Protein AF-A0A7S2TKN3-F1 (afdb_monomer)

Sequence (282 aa):
RERGTASGPWSPSAAHSGASGTVAGLWPPSPRTVKLGVGVVCTLLVLKFIAGSLLEPIRHFLENVEIRPDSPKHMLYFYIASQLMFIPTPLPFIITAFVLAVGYFFKWRGFIVLILSFTTGIPMAFYAGRVLKNMGFNIRKTLKSGYFADGIGYFDSLSRIITNEPIRMCFLLMWAPLPTQLLPFLVGFLTDVGLKEFTLGAVPSKLLHFSCPLIIGIEASSLSSALSGDVNTSWLSVLVFVLPIVLSVLLLAAMAYYVKGALKKLKNGVMDDGTYAEKLIV

Secondary structure (DSSP, 8-state):
--------------------------PPPPHHHHHHHHHHHHHHHHHHHHHHHHHHHHHHHHHHS---TT-HHHHHHHHHHHHHHTS----TTHHHHHHHHHHHHHGGGHHHHHHHHHHHHHHHHHHHHHHHHHTT--HHHHHHTTTTGGGHHHHHHHHHHHHHSHHHHHHHHTTSSS-TTHHHHHHHHH----HHHHHHHHHHHHHHHHHHHHHHHHH-SSHHHHHHT-----HHHHHHHHHHHHHHHHHHHHHHHHHHHHHHHHHTT-S--TT--S----

Radius of gyration: 26.46 Å; Cα contacts (8 Å, |Δi|>4): 256; chains: 1; bounding box: 70×66×87 Å

pLDDT: mean 74.96, std 18.18, range [35.69, 97.12]

Structure (mmCIF, N/CA/C/O backbone):
data_AF-A0A7S2TKN3-F1
#
_entry.id   AF-A0A7S2TKN3-F1
#
loop_
_atom_site.group_PDB
_atom_site.id
_atom_site.type_symbol
_atom_site.label_atom_id
_atom_site.label_alt_id
_atom_site.label_comp_id
_atom_site.label_asym_id
_atom_site.label_entity_id
_atom_site.label_seq_id
_atom_site.pdbx_PDB_ins_code
_atom_site.Cartn_x
_atom_site.Cartn_y
_atom_site.Cartn_z
_atom_site.occupancy
_atom_site.B_iso_or_equiv
_atom_site.auth_seq_id
_atom_site.auth_comp_id
_atom_site.auth_asym_id
_atom_site.auth_atom_id
_atom_site.pdbx_PDB_model_num
ATOM 1 N N . ARG A 1 1 ? -46.205 -26.407 60.344 1.00 53.97 1 ARG A N 1
ATOM 2 C CA . ARG A 1 1 ? -47.235 -27.453 60.562 1.00 53.97 1 ARG A CA 1
ATOM 3 C C . ARG A 1 1 ? -48.427 -26.957 59.761 1.00 53.97 1 ARG A C 1
ATOM 5 O O . ARG A 1 1 ? -48.896 -25.895 60.108 1.00 53.97 1 ARG A O 1
ATOM 12 N N . GLU A 1 2 ? -48.796 -27.493 58.606 1.00 43.22 2 GLU A N 1
ATOM 13 C CA . GLU A 1 2 ? -48.864 -28.892 58.174 1.00 43.22 2 GLU A CA 1
ATOM 14 C C . GLU A 1 2 ? -48.283 -29.087 56.762 1.00 43.22 2 GLU A C 1
ATOM 16 O O . GLU A 1 2 ? -48.206 -28.155 55.967 1.00 43.22 2 GLU A O 1
ATOM 21 N N . ARG A 1 3 ? -47.792 -30.304 56.501 1.00 42.47 3 ARG A N 1
ATOM 22 C CA . ARG A 1 3 ? -47.215 -30.760 55.231 1.00 42.47 3 ARG A CA 1
ATOM 23 C C . ARG A 1 3 ? -48.321 -31.422 54.411 1.00 42.47 3 ARG A C 1
ATOM 25 O O . ARG A 1 3 ? -49.000 -32.292 54.941 1.00 42.47 3 ARG A O 1
ATOM 32 N N . GLY A 1 4 ? -48.420 -31.084 53.128 1.00 46.75 4 GLY A N 1
ATOM 33 C CA . GLY A 1 4 ? -49.183 -31.837 52.134 1.00 46.75 4 GLY A CA 1
ATOM 34 C C . GLY A 1 4 ? -48.239 -32.407 51.079 1.00 46.75 4 GLY A C 1
ATOM 35 O O . GLY A 1 4 ? -47.814 -31.699 50.174 1.00 46.75 4 GLY A O 1
ATOM 36 N N . THR A 1 5 ? -47.874 -33.674 51.236 1.00 54.62 5 THR A N 1
ATOM 37 C CA . THR A 1 5 ? -47.195 -34.514 50.241 1.00 54.62 5 THR A CA 1
ATOM 38 C C . THR A 1 5 ? -48.229 -35.161 49.324 1.00 54.62 5 THR A C 1
ATOM 40 O O . THR A 1 5 ? -49.160 -35.780 49.834 1.00 54.62 5 THR A O 1
ATOM 43 N N . ALA A 1 6 ? -48.025 -35.125 48.006 1.00 49.34 6 ALA A N 1
ATOM 44 C CA . ALA A 1 6 ? -48.599 -36.113 47.092 1.00 49.34 6 ALA A CA 1
ATOM 45 C C . ALA A 1 6 ? -47.685 -36.311 45.873 1.00 49.34 6 ALA A C 1
ATOM 47 O O . ALA A 1 6 ? -47.563 -35.466 44.991 1.00 49.34 6 ALA A O 1
ATOM 48 N N . SER A 1 7 ? -47.009 -37.452 45.900 1.00 48.81 7 SER A N 1
ATOM 49 C CA . SER A 1 7 ? -46.274 -38.128 44.837 1.00 48.81 7 SER A CA 1
ATOM 50 C C . SER A 1 7 ? -47.221 -38.790 43.830 1.00 48.81 7 SER A C 1
ATOM 52 O O . SER A 1 7 ? -48.251 -39.325 44.235 1.00 48.81 7 SER A O 1
ATOM 54 N N . GLY A 1 8 ? -46.825 -38.876 42.559 1.00 41.06 8 GLY A N 1
ATOM 55 C CA . GLY A 1 8 ? -47.518 -39.693 41.558 1.00 41.06 8 GLY A CA 1
ATOM 56 C C . GLY A 1 8 ? -46.748 -39.769 40.231 1.00 41.06 8 GLY A C 1
ATOM 57 O O . GLY A 1 8 ? -46.616 -38.732 39.590 1.00 41.06 8 GLY A O 1
ATOM 58 N N . PRO A 1 9 ? -46.219 -40.939 39.819 1.00 54.69 9 PRO A N 1
ATOM 59 C CA . PRO A 1 9 ? -45.218 -41.085 38.759 1.00 54.69 9 PRO A CA 1
ATOM 60 C C . PRO A 1 9 ? -45.838 -41.513 37.424 1.00 54.69 9 PRO A C 1
ATOM 62 O O . PRO A 1 9 ? -46.577 -42.490 37.400 1.00 54.69 9 PRO A O 1
ATOM 65 N N . TRP A 1 10 ? -45.488 -40.870 36.307 1.00 38.31 10 TRP A N 1
ATOM 66 C CA . TRP A 1 10 ? -45.822 -41.379 34.969 1.00 38.31 10 TRP A CA 1
ATOM 67 C C . TRP A 1 10 ? -44.626 -41.265 34.012 1.00 38.31 10 TRP A C 1
ATOM 69 O O . TRP A 1 10 ? -44.230 -40.193 33.562 1.00 38.31 10 TRP A O 1
ATOM 79 N N . SER A 1 11 ? -44.046 -42.420 33.706 1.00 41.25 11 SER A N 1
ATOM 80 C CA . SER A 1 11 ? -43.384 -42.748 32.441 1.00 41.25 11 SER A CA 1
ATOM 81 C C . SER A 1 11 ? -43.811 -44.178 32.115 1.00 41.25 11 SER A C 1
ATOM 83 O O . SER A 1 11 ? -43.810 -45.017 33.019 1.00 41.25 11 SER A O 1
ATOM 85 N N . PRO A 1 12 ? -44.231 -44.456 30.871 1.00 52.12 12 PRO A N 1
ATOM 86 C CA . PRO A 1 12 ? -43.275 -45.096 29.972 1.00 52.12 12 PRO A CA 1
ATOM 87 C C . PRO A 1 12 ? -43.371 -44.664 28.495 1.00 52.12 12 PRO A C 1
ATOM 89 O O . PRO A 1 12 ? -44.440 -44.481 27.926 1.00 52.12 12 PRO A O 1
ATOM 92 N N . SER A 1 13 ? -42.182 -44.554 27.903 1.00 43.72 13 SER A N 1
ATOM 93 C CA . SER A 1 13 ? -41.751 -45.072 26.600 1.00 43.72 13 SER A CA 1
ATOM 94 C C . SER A 1 13 ? -42.781 -45.280 25.480 1.00 43.72 13 SER A C 1
ATOM 96 O O . SER A 1 13 ? -43.551 -46.235 25.498 1.00 43.72 13 SER A O 1
ATOM 98 N N . ALA A 1 14 ? -42.611 -44.531 24.387 1.00 42.16 14 ALA A N 1
ATOM 99 C CA . ALA A 1 14 ? -42.907 -45.018 23.043 1.00 42.16 14 ALA A CA 1
ATOM 100 C C . ALA A 1 14 ? -41.742 -44.657 22.114 1.00 42.16 14 ALA A C 1
ATOM 102 O O . ALA A 1 14 ? -41.510 -43.499 21.770 1.00 42.16 14 ALA A O 1
ATOM 103 N N . ALA A 1 15 ? -40.979 -45.687 21.761 1.00 47.91 15 ALA A N 1
ATOM 104 C CA . ALA A 1 15 ? -40.023 -45.666 20.677 1.00 47.91 15 ALA A CA 1
ATOM 105 C C . ALA A 1 15 ? -40.780 -45.586 19.346 1.00 47.91 15 ALA A C 1
ATOM 107 O O . ALA A 1 15 ? -41.595 -46.456 19.054 1.00 47.91 15 ALA A O 1
ATOM 108 N N . HIS A 1 16 ? -40.455 -44.598 18.514 1.00 43.84 16 HIS A N 1
ATOM 109 C CA . HIS A 1 16 ? -40.644 -44.713 17.075 1.00 43.84 16 HIS A CA 1
ATOM 110 C C . HIS A 1 16 ? -39.368 -44.295 16.356 1.00 43.84 16 HIS A C 1
ATOM 112 O O . HIS A 1 16 ? -39.003 -43.127 16.251 1.00 43.84 16 HIS A O 1
ATOM 118 N N . SER A 1 17 ? -38.693 -45.331 15.871 1.00 43.47 17 SER A N 1
ATOM 119 C CA . SER A 1 17 ? -37.791 -45.319 14.736 1.00 43.47 17 SER A CA 1
ATOM 120 C C . SER A 1 17 ? -38.452 -44.638 13.536 1.00 43.47 17 SER A C 1
ATOM 122 O O . SER A 1 17 ? -39.419 -45.152 12.976 1.00 43.47 17 SER A O 1
ATOM 124 N N . GLY A 1 18 ? -37.891 -43.506 13.129 1.00 37.44 18 GLY A N 1
ATOM 125 C CA . GLY A 1 18 ? -38.206 -42.809 11.889 1.00 37.44 18 GLY A CA 1
ATOM 126 C C . GLY A 1 18 ? -36.917 -42.269 11.292 1.00 37.44 18 GLY A C 1
ATOM 127 O O . GLY A 1 18 ? -36.647 -41.076 11.359 1.00 37.44 18 GLY A O 1
ATOM 128 N N . ALA A 1 19 ? -36.082 -43.162 10.761 1.00 46.66 19 ALA A N 1
ATOM 129 C CA . ALA A 1 19 ? -34.944 -42.789 9.936 1.00 46.66 19 ALA A CA 1
ATOM 130 C C . ALA A 1 19 ? -35.465 -42.229 8.601 1.00 46.66 19 ALA A C 1
ATOM 132 O O . ALA A 1 19 ? -35.603 -42.962 7.626 1.00 46.66 19 ALA A O 1
ATOM 133 N N . SER A 1 20 ? -35.780 -40.932 8.554 1.00 43.44 20 SER A N 1
ATOM 134 C CA . SER A 1 20 ? -35.855 -40.202 7.289 1.00 43.44 20 SER A CA 1
ATOM 135 C C . SER A 1 20 ? -34.469 -39.640 7.002 1.00 43.44 20 SER A C 1
ATOM 137 O O . SER A 1 20 ? -34.002 -38.745 7.706 1.00 43.44 20 SER A O 1
ATOM 139 N N . GLY A 1 21 ? -33.801 -40.189 5.988 1.00 46.84 21 GLY A N 1
ATOM 140 C CA . GLY A 1 21 ? -32.558 -39.643 5.467 1.00 46.84 21 GLY A CA 1
ATOM 141 C C . GLY A 1 21 ? -32.765 -38.191 5.053 1.00 46.84 21 GLY A C 1
ATOM 142 O O . GLY A 1 21 ? -33.399 -37.906 4.038 1.00 46.84 21 GLY A O 1
ATOM 143 N N . THR A 1 22 ? -32.236 -37.271 5.853 1.00 42.72 22 THR A N 1
ATOM 144 C CA . THR A 1 22 ? -32.137 -35.861 5.504 1.00 42.72 22 THR A CA 1
ATOM 145 C C . THR A 1 22 ? -31.105 -35.762 4.392 1.00 42.72 22 THR A C 1
ATOM 147 O O . THR A 1 22 ? -29.900 -35.699 4.631 1.00 42.72 22 THR A O 1
ATOM 150 N N . VAL A 1 23 ? -31.586 -35.800 3.150 1.00 46.62 23 VAL A N 1
ATOM 151 C CA . VAL A 1 23 ? -30.849 -35.294 1.996 1.00 46.62 23 VAL A CA 1
ATOM 152 C C . VAL A 1 23 ? -30.354 -33.913 2.405 1.00 46.62 23 VAL A C 1
ATOM 154 O O . VAL A 1 23 ? -31.163 -33.051 2.753 1.00 46.62 23 VAL A O 1
ATOM 157 N N . ALA A 1 24 ? -29.033 -33.744 2.460 1.00 41.97 24 ALA A N 1
ATOM 158 C CA . ALA A 1 24 ? -28.373 -32.482 2.750 1.00 41.97 24 ALA A CA 1
ATOM 159 C C . ALA A 1 24 ? -28.752 -31.480 1.653 1.00 41.97 24 ALA A C 1
ATOM 161 O O . ALA A 1 24 ? -28.050 -31.310 0.659 1.00 41.97 24 ALA A O 1
ATOM 162 N N . GLY A 1 25 ? -29.927 -30.872 1.808 1.00 38.75 25 GLY A N 1
ATOM 163 C CA . GLY A 1 25 ? -30.399 -29.794 0.972 1.00 38.75 25 GLY A CA 1
ATOM 164 C C . GLY A 1 25 ? -29.403 -28.661 1.112 1.00 38.75 25 GLY A C 1
ATOM 165 O O . GLY A 1 25 ? -29.243 -28.105 2.201 1.00 38.75 25 GLY A O 1
ATOM 166 N N . LEU A 1 26 ? -28.714 -28.349 0.015 1.00 41.34 26 LEU A N 1
ATOM 167 C CA . LEU A 1 26 ? -28.052 -27.068 -0.154 1.00 41.34 26 LEU A CA 1
ATOM 168 C C . LEU A 1 26 ? -29.100 -25.994 0.138 1.00 41.34 26 LEU A C 1
ATOM 170 O O . LEU A 1 26 ? -29.980 -25.726 -0.680 1.00 41.34 26 LEU A O 1
ATOM 174 N N . TRP A 1 27 ? -29.028 -25.412 1.330 1.00 35.69 27 TRP A N 1
ATOM 175 C CA . TRP A 1 27 ? -29.804 -24.233 1.660 1.00 35.69 27 TRP A CA 1
ATOM 176 C C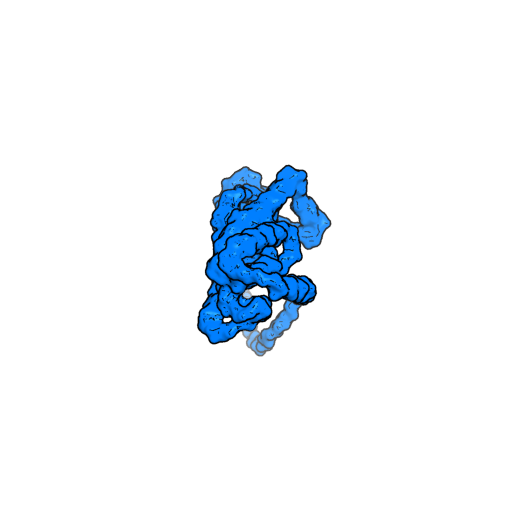 . TRP A 1 27 ? -29.472 -23.166 0.615 1.00 35.69 27 TRP A C 1
ATOM 178 O O . TRP A 1 27 ? -28.283 -22.911 0.381 1.00 35.69 27 TRP A O 1
ATOM 188 N N . PRO A 1 28 ? -30.474 -22.551 -0.037 1.00 45.53 28 PRO A N 1
ATOM 189 C CA . PRO A 1 28 ? -30.199 -21.472 -0.965 1.00 45.53 28 PRO A CA 1
ATOM 190 C C . PRO A 1 28 ? -29.426 -20.382 -0.207 1.00 45.53 28 PRO A C 1
ATOM 192 O O . PRO A 1 28 ? -29.802 -20.038 0.922 1.00 45.53 28 PRO A O 1
ATOM 195 N N . PRO A 1 29 ? -28.318 -19.868 -0.771 1.00 46.16 29 PRO A N 1
ATOM 196 C CA . PRO A 1 29 ? -27.528 -18.839 -0.116 1.00 46.16 29 PRO A CA 1
ATOM 197 C C . PRO A 1 29 ? -28.442 -17.672 0.247 1.00 46.16 29 PRO A C 1
ATOM 199 O O . PRO A 1 29 ? -29.281 -17.255 -0.554 1.00 46.16 29 PRO A O 1
ATOM 202 N N . SER A 1 30 ? -28.295 -17.160 1.472 1.00 47.56 30 SER A N 1
ATOM 203 C CA . SER A 1 30 ? -29.154 -16.082 1.955 1.00 47.56 30 SER A CA 1
ATOM 204 C C . SER A 1 30 ? -29.159 -14.916 0.949 1.00 47.56 30 SER A C 1
ATOM 206 O O . SER A 1 30 ? -28.121 -14.633 0.337 1.00 47.56 30 SER A O 1
ATOM 208 N N . PRO A 1 31 ? -30.272 -14.178 0.791 1.00 52.12 31 PRO A N 1
ATOM 209 C CA . PRO A 1 31 ? -30.358 -13.060 -0.152 1.00 52.12 31 PRO A CA 1
ATOM 210 C C . PRO A 1 31 ? -29.250 -12.006 0.026 1.00 52.12 31 PRO A C 1
ATOM 212 O O . PRO A 1 31 ? -28.922 -11.284 -0.912 1.00 52.12 31 PRO A O 1
ATOM 215 N N . ARG A 1 32 ? -28.644 -11.921 1.220 1.00 45.19 32 ARG A N 1
ATOM 216 C CA . ARG A 1 32 ? -27.488 -11.059 1.512 1.00 45.19 32 ARG A CA 1
ATOM 217 C C . ARG A 1 32 ? -26.194 -11.581 0.881 1.00 45.19 32 ARG A C 1
ATOM 219 O O . ARG A 1 32 ? -25.432 -10.789 0.339 1.00 45.19 32 ARG A O 1
ATOM 226 N N . THR A 1 33 ? -25.971 -12.894 0.891 1.00 49.47 33 THR A N 1
ATOM 227 C CA . THR A 1 33 ? -24.788 -13.543 0.305 1.00 49.47 33 THR A CA 1
ATOM 228 C C . THR A 1 33 ? -24.790 -13.430 -1.221 1.00 49.47 33 THR A C 1
ATOM 230 O O . THR A 1 33 ? -23.758 -13.141 -1.820 1.00 49.47 33 THR A O 1
ATOM 233 N N . VAL A 1 34 ? -25.967 -13.563 -1.846 1.00 48.25 34 VAL A N 1
ATOM 234 C CA . VAL A 1 34 ? -26.141 -13.391 -3.300 1.00 48.25 34 VAL A CA 1
ATOM 235 C C . VAL A 1 34 ? -25.906 -11.936 -3.721 1.00 48.25 34 VAL A C 1
ATOM 237 O O . VAL A 1 34 ? -25.180 -11.684 -4.679 1.00 48.25 34 VAL A O 1
ATOM 240 N N . LYS A 1 35 ? -26.437 -10.961 -2.969 1.00 42.84 35 LYS A N 1
ATOM 241 C CA . LYS A 1 35 ? -26.211 -9.527 -3.234 1.00 42.84 35 LYS A CA 1
ATOM 242 C C . LYS A 1 35 ? -24.744 -9.119 -3.068 1.00 42.84 35 LYS A C 1
ATOM 244 O O . LYS A 1 35 ? -24.241 -8.345 -3.878 1.00 42.84 35 LYS A O 1
ATOM 249 N N . LEU A 1 36 ? -24.049 -9.664 -2.064 1.00 43.16 36 LEU A N 1
ATOM 250 C CA . LEU A 1 36 ? -22.615 -9.435 -1.870 1.00 43.16 36 LEU A CA 1
ATOM 251 C C . LEU A 1 36 ? -21.797 -10.033 -3.027 1.00 43.16 36 LEU A C 1
ATOM 253 O O . LEU A 1 36 ? -20.914 -9.365 -3.556 1.00 43.16 36 LEU A O 1
ATOM 257 N N . GLY A 1 37 ? -22.133 -11.251 -3.468 1.00 45.12 37 GLY A N 1
ATOM 258 C CA . GLY A 1 37 ? -21.482 -11.911 -4.603 1.00 45.12 37 GLY A CA 1
ATOM 259 C C . GLY A 1 37 ? -21.637 -11.135 -5.913 1.00 45.12 37 GLY A C 1
ATOM 260 O O . GLY A 1 37 ? -20.648 -10.887 -6.597 1.00 45.12 37 GLY A O 1
ATOM 261 N N . VAL A 1 38 ? -22.850 -10.669 -6.227 1.00 47.88 38 VAL A N 1
ATOM 262 C CA . VAL A 1 38 ? -23.113 -9.847 -7.423 1.00 47.88 38 VAL A CA 1
ATOM 263 C C . VAL A 1 38 ? -22.395 -8.496 -7.340 1.00 47.88 38 VAL A C 1
ATOM 265 O O . VAL A 1 38 ? -21.804 -8.061 -8.324 1.00 47.88 38 VAL A O 1
ATOM 268 N N . GLY A 1 39 ? -22.371 -7.855 -6.166 1.00 44.72 39 GLY A N 1
ATOM 269 C CA . GLY A 1 39 ? -21.635 -6.606 -5.954 1.00 44.72 39 GLY A CA 1
ATOM 270 C C . GLY A 1 39 ? -20.126 -6.758 -6.164 1.00 44.72 39 GLY A C 1
ATOM 271 O O . GLY A 1 39 ? -19.513 -5.924 -6.830 1.00 44.72 39 GLY A O 1
ATOM 272 N N . VAL A 1 40 ? -19.532 -7.847 -5.666 1.00 48.31 40 VAL A N 1
ATOM 273 C CA . VAL A 1 40 ? -18.116 -8.176 -5.890 1.00 48.31 40 VAL A CA 1
ATOM 274 C C . VAL A 1 40 ? -17.851 -8.438 -7.371 1.00 48.31 40 VAL A C 1
ATOM 276 O O . VAL A 1 40 ? -16.929 -7.849 -7.923 1.00 48.31 40 VAL A O 1
ATOM 279 N N . VAL A 1 41 ? -18.682 -9.237 -8.048 1.00 50.88 41 VAL A N 1
ATOM 280 C CA . VAL A 1 41 ? -18.523 -9.528 -9.484 1.00 50.88 41 VAL A CA 1
ATOM 281 C C . VAL A 1 41 ? -18.651 -8.260 -10.334 1.00 50.88 41 VAL A C 1
ATOM 283 O O . VAL A 1 41 ? -17.787 -8.009 -11.168 1.00 50.88 41 VAL A O 1
ATOM 286 N N . CYS A 1 42 ? -19.650 -7.408 -10.092 1.00 41.12 42 CYS A N 1
ATOM 287 C CA . CYS A 1 42 ? -19.796 -6.135 -10.806 1.00 41.12 42 CYS A CA 1
ATOM 288 C C . CYS A 1 42 ? -18.618 -5.190 -10.545 1.00 41.12 42 CYS A C 1
ATOM 290 O O . CYS A 1 42 ? -18.112 -4.572 -11.477 1.00 41.12 42 CYS A O 1
ATOM 292 N N . THR A 1 43 ? -18.134 -5.118 -9.303 1.00 47.88 43 THR A N 1
ATOM 293 C CA . THR A 1 43 ? -16.954 -4.313 -8.958 1.00 47.88 43 THR A CA 1
ATOM 294 C C . THR A 1 43 ? -15.711 -4.837 -9.676 1.00 47.88 43 THR A C 1
ATOM 296 O O . THR A 1 43 ? -14.968 -4.045 -10.246 1.00 47.88 43 THR A O 1
ATOM 299 N N . LEU A 1 44 ? -15.515 -6.159 -9.729 1.00 48.53 44 LEU A N 1
ATOM 300 C CA . LEU A 1 44 ? -14.416 -6.804 -10.454 1.00 48.53 44 LEU A CA 1
ATOM 301 C C . LEU A 1 44 ? -14.509 -6.596 -11.973 1.00 48.53 44 LEU A C 1
ATOM 303 O O . LEU A 1 44 ? -13.483 -6.395 -12.616 1.00 48.53 44 LEU A O 1
ATOM 307 N N . LEU A 1 45 ? -15.713 -6.599 -12.553 1.00 46.81 45 LEU A N 1
ATOM 308 C CA . LEU A 1 45 ? -15.930 -6.340 -13.981 1.00 46.81 45 LEU A CA 1
ATOM 309 C C . LEU A 1 45 ? -15.671 -4.876 -14.344 1.00 46.81 45 LEU A C 1
ATOM 311 O O . LEU A 1 45 ? -14.975 -4.608 -15.321 1.00 46.81 45 LEU A O 1
ATOM 315 N N . VAL A 1 46 ? -16.160 -3.934 -13.533 1.00 55.56 46 VAL A N 1
ATOM 316 C CA . VAL A 1 46 ? -15.858 -2.502 -13.686 1.00 55.56 46 VAL A CA 1
ATOM 317 C C . VAL A 1 46 ? -14.360 -2.261 -13.512 1.00 55.56 46 VAL A C 1
ATOM 319 O O . VAL A 1 46 ? -13.760 -1.531 -14.292 1.00 55.56 46 VAL A O 1
ATOM 322 N N . LEU A 1 47 ? -13.724 -2.942 -12.560 1.00 51.88 47 LEU A N 1
ATOM 323 C CA . LEU A 1 47 ? -12.278 -2.895 -12.368 1.00 51.88 47 LEU A CA 1
ATOM 324 C C . LEU A 1 47 ? -11.498 -3.432 -13.555 1.00 51.88 47 LEU A C 1
ATOM 326 O O . LEU A 1 47 ? -10.547 -2.789 -13.978 1.00 51.88 47 LEU A O 1
ATOM 330 N N . LYS A 1 48 ? -11.911 -4.570 -14.115 1.00 53.66 48 LYS A N 1
ATOM 331 C CA . LYS A 1 48 ? -11.299 -5.146 -15.314 1.00 53.66 48 LYS A CA 1
ATOM 332 C C . LYS A 1 48 ? -11.463 -4.218 -16.519 1.00 53.66 48 LYS A C 1
ATOM 334 O O . LYS A 1 48 ? -10.526 -4.070 -17.296 1.00 53.66 48 LYS A O 1
ATOM 339 N N . PHE A 1 49 ? -12.617 -3.565 -16.647 1.00 57.50 49 PHE A N 1
ATOM 340 C CA . PHE A 1 49 ? -12.898 -2.609 -17.717 1.00 57.50 49 PHE A CA 1
ATOM 341 C C . PHE A 1 49 ? -12.060 -1.329 -17.590 1.00 57.50 49 PHE A C 1
ATOM 343 O O . PHE A 1 49 ? -11.419 -0.913 -18.553 1.00 57.50 49 PHE A O 1
ATOM 350 N N . ILE A 1 50 ? -12.003 -0.738 -16.393 1.00 57.88 50 ILE A N 1
ATOM 351 C CA . ILE A 1 50 ? -11.185 0.448 -16.099 1.00 57.88 50 ILE A CA 1
ATOM 352 C C . ILE A 1 50 ? -9.699 0.119 -16.265 1.00 57.88 50 ILE A C 1
ATOM 354 O O . ILE A 1 50 ? -8.980 0.877 -16.910 1.00 57.88 50 ILE A O 1
ATOM 358 N N . ALA A 1 51 ? -9.249 -1.027 -15.747 1.00 56.69 51 ALA A N 1
ATOM 359 C CA . ALA A 1 51 ? -7.877 -1.491 -15.900 1.00 56.69 51 ALA A CA 1
ATOM 360 C C . ALA A 1 51 ? -7.524 -1.685 -17.379 1.00 56.69 51 ALA A C 1
ATOM 362 O O . ALA A 1 51 ? -6.548 -1.105 -17.827 1.00 56.69 51 ALA A O 1
ATOM 363 N N . GLY A 1 52 ? -8.330 -2.401 -18.168 1.00 58.41 52 GLY A N 1
ATOM 364 C CA . GLY A 1 52 ? -8.054 -2.593 -19.597 1.00 58.41 52 GLY A CA 1
ATOM 365 C C . GLY A 1 52 ? -8.023 -1.283 -20.392 1.00 58.41 52 GLY A C 1
ATOM 366 O O . GLY A 1 52 ? -7.137 -1.080 -21.214 1.00 58.41 52 GLY A O 1
ATOM 367 N N . SER A 1 53 ? -8.941 -0.359 -20.099 1.00 64.56 53 SER A N 1
ATOM 368 C CA . SER A 1 53 ? -9.069 0.901 -20.846 1.00 64.56 53 SER A CA 1
ATOM 369 C C . SER A 1 53 ? -7.967 1.917 -20.521 1.00 64.56 53 SER A C 1
ATOM 371 O O . SER A 1 53 ? -7.570 2.687 -21.390 1.00 64.56 53 SER A O 1
ATOM 373 N N . LEU A 1 54 ? -7.473 1.939 -19.277 1.00 60.47 54 LEU A N 1
ATOM 374 C CA . LEU A 1 54 ? -6.405 2.852 -18.844 1.00 60.47 54 LEU A CA 1
ATOM 375 C C . LEU A 1 54 ? -5.007 2.258 -19.005 1.00 60.47 54 LEU A C 1
ATOM 377 O O . LEU A 1 54 ? -4.062 3.007 -19.247 1.00 60.47 54 LEU A O 1
ATOM 381 N N . LEU A 1 55 ? -4.852 0.940 -18.861 1.00 62.41 55 LEU A N 1
ATOM 382 C CA . LEU A 1 55 ? -3.539 0.306 -18.943 1.00 62.41 55 LEU A CA 1
ATOM 383 C C . LEU A 1 55 ? -3.005 0.294 -20.371 1.00 62.41 55 LEU A C 1
ATOM 385 O O . LEU A 1 55 ? -1.806 0.479 -20.526 1.00 62.41 55 LEU A O 1
ATOM 389 N N . GLU A 1 56 ? -3.843 0.142 -21.400 1.00 66.00 56 GLU A N 1
ATOM 390 C CA . GLU A 1 56 ? -3.347 0.043 -22.782 1.00 66.00 56 GLU A CA 1
ATOM 391 C C . GLU A 1 56 ? -2.692 1.345 -23.291 1.00 66.00 56 GLU A C 1
ATOM 393 O O . GLU A 1 56 ? -1.575 1.283 -23.808 1.00 66.00 56 GLU A O 1
ATOM 398 N N . PRO A 1 57 ? -3.274 2.547 -23.084 1.00 65.81 57 PRO A N 1
ATOM 399 C CA . PRO A 1 57 ? -2.608 3.802 -23.437 1.00 65.81 57 PRO A CA 1
ATOM 400 C C . PRO A 1 57 ? -1.338 4.054 -22.619 1.00 65.81 57 PRO A C 1
ATOM 402 O O . PRO A 1 57 ? -0.337 4.520 -23.161 1.00 65.81 57 PRO A O 1
ATOM 405 N N . ILE A 1 58 ? -1.357 3.727 -21.320 1.00 62.38 58 ILE A N 1
ATOM 406 C CA . ILE A 1 58 ? -0.186 3.859 -20.441 1.00 62.38 58 ILE A CA 1
ATOM 407 C C . ILE A 1 58 ? 0.920 2.909 -20.895 1.00 62.38 58 ILE A C 1
ATOM 409 O O . ILE A 1 58 ? 2.080 3.302 -20.952 1.00 62.38 58 ILE A O 1
ATOM 413 N N . ARG A 1 59 ? 0.569 1.678 -21.261 1.00 67.38 59 ARG A N 1
ATOM 414 C CA . ARG A 1 59 ? 1.485 0.685 -21.811 1.00 67.38 59 ARG A CA 1
ATOM 415 C C . ARG A 1 59 ? 2.108 1.185 -23.105 1.00 67.38 59 ARG A C 1
ATOM 417 O O . ARG A 1 59 ? 3.328 1.239 -23.182 1.00 67.38 59 ARG A O 1
ATOM 424 N N . HIS A 1 60 ? 1.296 1.601 -24.077 1.00 68.75 60 HIS A N 1
ATOM 425 C CA . HIS A 1 60 ? 1.795 2.110 -25.353 1.00 68.75 60 HIS A CA 1
ATOM 426 C C . HIS A 1 60 ? 2.695 3.335 -25.143 1.00 68.75 60 HIS A C 1
ATOM 428 O O . HIS A 1 60 ? 3.729 3.473 -25.787 1.00 68.75 60 HIS A O 1
ATOM 434 N N . PHE A 1 61 ? 2.354 4.218 -24.202 1.00 70.25 61 PHE A N 1
ATOM 435 C CA . PHE A 1 61 ? 3.220 5.333 -23.826 1.00 70.25 61 PHE A CA 1
ATOM 436 C C . PHE A 1 61 ? 4.554 4.856 -23.228 1.00 70.25 61 PHE A C 1
ATOM 438 O O . PHE A 1 61 ? 5.609 5.291 -23.678 1.00 70.25 61 PHE A O 1
ATOM 445 N N . LEU A 1 62 ? 4.527 3.940 -22.256 1.00 68.12 62 LEU A N 1
ATOM 446 C CA . LEU A 1 62 ? 5.726 3.437 -21.578 1.00 68.12 62 LEU A CA 1
ATOM 447 C C . LEU A 1 62 ? 6.631 2.594 -22.487 1.00 68.12 62 LEU A C 1
ATOM 449 O O . LEU A 1 62 ? 7.841 2.624 -22.302 1.00 68.12 62 LEU A O 1
ATOM 453 N N . GLU A 1 63 ? 6.072 1.866 -23.455 1.00 68.00 63 GLU A N 1
ATOM 454 C CA . GLU A 1 63 ? 6.834 1.094 -24.447 1.00 68.00 63 GLU A CA 1
ATOM 455 C C 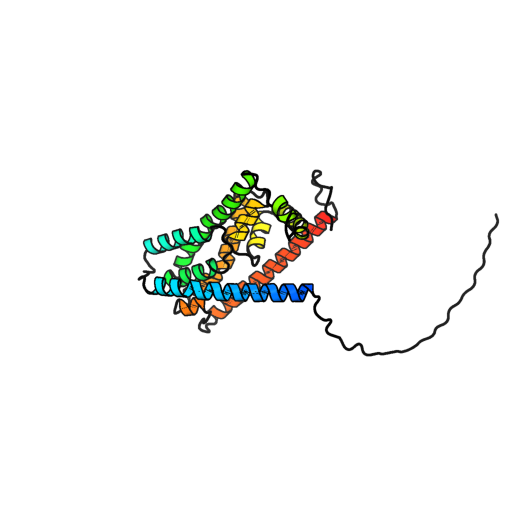. GLU A 1 63 ? 7.546 2.007 -25.462 1.00 68.00 63 GLU A C 1
ATOM 457 O O . GLU A 1 63 ? 8.620 1.658 -25.946 1.00 68.00 63 GLU A O 1
ATOM 462 N N . ASN A 1 64 ? 6.995 3.194 -25.745 1.00 72.31 64 ASN A N 1
ATOM 463 C CA . ASN A 1 64 ? 7.600 4.170 -26.659 1.00 72.31 64 ASN A CA 1
ATOM 464 C C . ASN A 1 64 ? 8.613 5.109 -25.988 1.00 72.31 64 ASN A C 1
ATOM 466 O O . ASN A 1 64 ? 9.385 5.780 -26.674 1.00 72.31 64 ASN A O 1
ATOM 470 N N . VAL A 1 65 ? 8.624 5.185 -24.656 1.00 77.00 65 VAL A N 1
ATOM 471 C CA . VAL A 1 65 ? 9.632 5.941 -23.910 1.00 77.00 65 VAL A CA 1
ATOM 472 C C . VAL A 1 65 ? 10.812 5.013 -23.633 1.00 77.00 65 VAL A C 1
ATOM 474 O O . VAL A 1 65 ? 10.670 4.005 -22.948 1.00 77.00 65 VAL A O 1
ATOM 477 N N . GLU A 1 66 ? 12.001 5.355 -24.134 1.00 83.56 66 GLU A N 1
ATOM 478 C CA . GLU A 1 66 ? 13.229 4.583 -23.898 1.00 83.56 66 GLU A CA 1
ATOM 479 C C . GLU A 1 66 ? 13.653 4.673 -22.415 1.00 83.56 66 GLU A C 1
ATOM 481 O O . GLU A 1 66 ? 14.476 5.500 -22.007 1.00 83.56 66 GLU A O 1
ATOM 486 N N . ILE A 1 67 ? 13.063 3.832 -21.560 1.00 85.94 67 ILE A N 1
ATOM 487 C CA . ILE A 1 67 ? 13.368 3.798 -20.128 1.00 85.94 67 ILE A CA 1
ATOM 488 C C . ILE A 1 67 ? 14.671 3.033 -19.911 1.00 85.94 67 ILE A C 1
ATOM 490 O O . ILE A 1 67 ? 14.720 1.808 -19.912 1.00 85.94 67 ILE A O 1
ATOM 494 N N . ARG A 1 68 ? 15.745 3.783 -19.662 1.00 86.00 68 ARG A N 1
ATOM 495 C CA . ARG A 1 68 ? 17.044 3.242 -19.245 1.00 86.00 68 ARG A CA 1
ATOM 496 C C . ARG A 1 68 ? 17.001 2.724 -17.796 1.00 86.00 68 ARG A C 1
ATOM 498 O O . ARG A 1 68 ? 16.820 3.558 -16.902 1.00 86.00 68 ARG A O 1
ATOM 505 N N . PRO A 1 69 ? 17.239 1.419 -17.546 1.00 86.06 69 PRO A N 1
ATOM 506 C CA . PRO A 1 69 ? 17.224 0.815 -16.204 1.00 86.06 69 PRO A CA 1
ATOM 507 C C . PRO A 1 69 ? 18.236 1.434 -15.239 1.00 86.06 69 PRO A C 1
ATOM 509 O O . PRO A 1 69 ? 17.998 1.529 -14.036 1.00 86.06 69 PRO A O 1
ATOM 512 N N . ASP A 1 70 ? 19.373 1.881 -15.774 1.00 89.94 70 ASP A N 1
ATOM 513 C CA . ASP A 1 70 ? 20.466 2.418 -14.973 1.00 89.94 70 ASP A CA 1
ATOM 514 C C . ASP A 1 70 ? 20.363 3.914 -14.680 1.00 89.94 70 ASP A C 1
ATOM 516 O O . ASP A 1 70 ? 21.178 4.441 -13.928 1.00 89.94 70 ASP A O 1
ATOM 520 N N . SER A 1 71 ? 19.381 4.609 -15.259 1.00 90.31 71 SER A N 1
ATOM 521 C CA . SER A 1 71 ? 19.266 6.064 -15.165 1.00 90.31 71 SER A CA 1
ATOM 522 C C . SER A 1 71 ? 18.636 6.496 -13.834 1.00 90.31 71 SER A C 1
ATOM 524 O O . SER A 1 71 ? 17.431 6.297 -13.638 1.00 90.31 71 SER A O 1
ATOM 526 N N . PRO A 1 72 ? 19.374 7.198 -12.947 1.00 92.38 72 PRO A N 1
ATOM 527 C CA . PRO A 1 72 ? 18.802 7.723 -11.707 1.00 92.38 72 PRO A CA 1
ATOM 528 C C . PRO A 1 72 ? 17.687 8.743 -11.967 1.00 92.38 72 PRO A C 1
ATOM 530 O O . PRO A 1 72 ? 16.762 8.871 -11.169 1.00 92.38 72 PRO A O 1
ATOM 533 N N . LYS A 1 73 ? 17.733 9.444 -13.111 1.00 88.50 73 LYS A N 1
ATOM 534 C CA . LYS A 1 73 ? 16.688 10.393 -13.520 1.00 88.50 73 LYS A CA 1
ATOM 535 C C . LYS A 1 73 ? 15.352 9.689 -13.757 1.00 88.50 73 LYS A C 1
ATOM 537 O O . LYS A 1 73 ? 14.325 10.173 -13.298 1.00 88.50 73 LYS A O 1
ATOM 542 N N . HIS A 1 74 ? 15.362 8.532 -14.421 1.00 87.25 74 HIS A N 1
ATOM 543 C CA . HIS A 1 74 ? 14.137 7.761 -14.647 1.00 87.25 74 HIS A CA 1
ATOM 544 C C . HIS A 1 74 ? 13.589 7.196 -13.339 1.00 87.25 74 HIS A C 1
ATOM 546 O O . HIS A 1 74 ? 12.392 7.306 -13.090 1.00 87.25 74 HIS A O 1
ATOM 552 N N . MET A 1 75 ? 14.457 6.683 -12.461 1.00 90.50 75 MET A N 1
ATOM 553 C CA . MET A 1 75 ? 14.041 6.259 -11.121 1.00 90.50 75 MET A CA 1
ATOM 554 C C . MET A 1 75 ? 13.386 7.406 -10.341 1.00 90.50 75 MET A C 1
ATOM 556 O O . MET A 1 75 ? 12.353 7.200 -9.708 1.00 90.50 75 MET A O 1
ATOM 560 N N . LEU A 1 76 ? 13.943 8.620 -10.424 1.00 88.44 76 LEU A N 1
ATOM 561 C CA . LEU A 1 76 ? 13.368 9.810 -9.800 1.00 88.44 76 LEU A CA 1
ATOM 562 C C . LEU A 1 76 ? 11.990 10.156 -10.383 1.00 88.44 76 LEU A C 1
ATOM 564 O O . LEU A 1 76 ? 11.075 10.460 -9.623 1.00 88.44 76 LEU A O 1
ATOM 568 N N . TYR A 1 77 ? 11.805 10.076 -11.704 1.00 85.19 77 TYR A N 1
ATOM 569 C CA . TYR A 1 77 ? 10.496 10.308 -12.328 1.00 85.19 77 TYR A CA 1
ATOM 570 C C . TYR A 1 77 ? 9.453 9.285 -11.881 1.00 85.19 77 TYR A C 1
ATOM 572 O O . TYR A 1 77 ? 8.340 9.669 -11.530 1.00 85.19 77 TYR A O 1
ATOM 580 N N . PHE A 1 78 ? 9.819 8.004 -11.815 1.00 90.38 78 PHE A N 1
ATOM 581 C CA . PHE A 1 78 ? 8.940 6.966 -11.279 1.00 90.38 78 PHE A CA 1
ATOM 582 C C . PHE A 1 78 ? 8.631 7.202 -9.799 1.00 90.38 78 PHE A C 1
ATOM 584 O O . PHE A 1 78 ? 7.476 7.098 -9.393 1.00 90.38 78 PHE A O 1
ATOM 591 N N . TYR A 1 79 ? 9.619 7.598 -8.997 1.00 91.88 79 TYR A N 1
ATOM 592 C CA . TYR A 1 79 ? 9.390 7.985 -7.608 1.00 91.88 79 TYR A CA 1
ATOM 593 C C . TYR A 1 79 ? 8.390 9.150 -7.500 1.00 91.88 79 TYR A C 1
ATOM 595 O O . TYR A 1 79 ? 7.432 9.051 -6.736 1.00 91.88 79 TYR A O 1
ATOM 603 N N . ILE A 1 80 ? 8.539 10.218 -8.288 1.00 83.88 80 ILE A N 1
ATOM 604 C CA . ILE A 1 80 ? 7.602 11.355 -8.286 1.00 83.88 80 ILE A CA 1
ATOM 605 C C . ILE A 1 80 ? 6.200 10.899 -8.711 1.00 83.88 80 ILE A C 1
ATOM 607 O O . ILE A 1 80 ? 5.224 11.192 -8.021 1.00 83.88 80 ILE A O 1
ATOM 611 N N . ALA A 1 81 ? 6.094 10.123 -9.793 1.00 85.38 81 ALA A N 1
ATOM 612 C CA . ALA A 1 81 ? 4.825 9.579 -10.270 1.00 85.38 81 ALA A CA 1
ATOM 613 C C . ALA A 1 81 ? 4.140 8.701 -9.210 1.00 85.38 81 ALA A C 1
ATOM 615 O O . ALA A 1 81 ? 2.925 8.773 -9.037 1.00 85.38 81 ALA A O 1
ATOM 616 N N . SER A 1 82 ? 4.915 7.929 -8.442 1.00 89.38 82 SER A N 1
ATOM 617 C CA . SER A 1 82 ? 4.378 7.092 -7.369 1.00 89.38 82 SER A CA 1
ATOM 618 C C . SER A 1 82 ? 3.697 7.903 -6.266 1.00 89.38 82 SER A C 1
ATOM 620 O O . SER A 1 82 ? 2.700 7.444 -5.718 1.00 89.38 82 SER A O 1
ATOM 622 N N . GLN A 1 83 ? 4.166 9.125 -5.973 1.00 89.75 83 GLN A N 1
ATOM 623 C CA . GLN A 1 83 ? 3.550 9.975 -4.948 1.00 89.75 83 GLN A CA 1
ATOM 624 C C . GLN A 1 83 ? 2.117 10.347 -5.328 1.00 89.75 83 GLN A C 1
ATOM 626 O O . GLN A 1 83 ? 1.223 10.331 -4.486 1.00 89.75 83 GLN A O 1
ATOM 631 N N . LEU A 1 84 ? 1.867 10.589 -6.616 1.00 84.06 84 LEU A N 1
ATOM 632 C CA . LEU A 1 84 ? 0.526 10.879 -7.121 1.00 84.06 84 LEU A CA 1
ATOM 633 C C . LEU A 1 84 ? -0.429 9.691 -6.932 1.00 84.06 84 LEU A C 1
ATOM 635 O O . LEU A 1 84 ? -1.626 9.889 -6.746 1.00 84.06 84 LEU A O 1
ATOM 639 N N . MET A 1 85 ? 0.087 8.459 -6.902 1.00 85.62 85 MET A N 1
ATOM 640 C CA . MET A 1 85 ? -0.721 7.256 -6.662 1.00 85.62 85 MET A CA 1
ATOM 641 C C . MET A 1 85 ? -1.161 7.104 -5.200 1.00 85.62 85 MET A C 1
ATOM 643 O O . MET A 1 85 ? -2.102 6.363 -4.919 1.00 85.62 85 MET A O 1
ATOM 647 N N . PHE A 1 86 ? -0.508 7.811 -4.272 1.00 87.25 86 PHE A N 1
ATOM 648 C CA . PHE A 1 86 ? -0.908 7.875 -2.864 1.00 87.25 86 PHE A CA 1
ATOM 649 C C . PHE A 1 86 ? -1.957 8.949 -2.578 1.00 87.25 86 PHE A C 1
ATOM 651 O O . PHE A 1 86 ? -2.465 9.020 -1.458 1.00 87.25 86 PHE A O 1
ATOM 658 N N . ILE A 1 87 ? -2.340 9.747 -3.580 1.00 85.19 87 ILE A N 1
ATOM 659 C CA . ILE A 1 87 ? -3.545 10.570 -3.485 1.00 85.19 87 ILE A CA 1
ATOM 660 C C . ILE A 1 87 ? -4.727 9.606 -3.299 1.00 85.19 87 ILE A C 1
ATOM 662 O O . ILE A 1 87 ? -4.850 8.661 -4.085 1.00 85.19 87 ILE A O 1
ATOM 666 N N . PRO A 1 88 ? -5.580 9.798 -2.272 1.00 77.06 88 PRO A N 1
ATOM 667 C CA . PRO A 1 88 ? -6.644 8.866 -1.901 1.00 77.06 88 PRO A CA 1
ATOM 668 C C . PRO A 1 88 ? -7.748 8.839 -2.965 1.00 77.06 88 PRO A C 1
ATOM 670 O O . PRO A 1 88 ? -8.822 9.414 -2.817 1.00 77.06 88 PRO A O 1
ATOM 673 N N . THR A 1 89 ? -7.465 8.157 -4.067 1.00 75.38 89 THR A N 1
ATOM 674 C CA . THR A 1 89 ? -8.380 7.887 -5.166 1.00 75.38 89 THR A CA 1
ATOM 675 C C . THR A 1 89 ? -8.857 6.443 -5.042 1.00 75.38 89 THR A C 1
ATOM 677 O O . THR A 1 89 ? -8.047 5.549 -4.768 1.00 75.38 89 THR A O 1
ATOM 680 N N . PRO A 1 90 ? -10.156 6.164 -5.225 1.00 67.31 90 PRO A N 1
ATOM 681 C CA . PRO A 1 90 ? -10.706 4.817 -5.135 1.00 67.31 90 PRO A CA 1
ATOM 682 C C . PRO A 1 90 ? -10.434 4.045 -6.434 1.00 67.31 90 PRO A C 1
ATOM 684 O O . PRO A 1 90 ? -11.352 3.530 -7.062 1.00 67.31 90 PRO A O 1
ATOM 687 N N . LEU A 1 91 ? -9.170 3.998 -6.855 1.00 70.56 91 LEU A N 1
ATOM 688 C CA . LEU A 1 91 ? -8.708 3.275 -8.032 1.00 70.56 91 LEU A CA 1
ATOM 689 C C . LEU A 1 91 ? -7.865 2.077 -7.569 1.00 70.56 91 LEU A C 1
ATOM 691 O O . LEU A 1 91 ? -6.676 2.223 -7.260 1.00 70.56 91 LEU A O 1
ATOM 695 N N . PRO A 1 92 ? -8.478 0.890 -7.442 1.00 66.38 92 PRO A N 1
ATOM 696 C CA . PRO A 1 92 ? -7.754 -0.328 -7.121 1.00 66.38 92 PRO A CA 1
ATOM 697 C C . PRO A 1 92 ? -6.783 -0.707 -8.250 1.00 66.38 92 PRO A C 1
ATOM 699 O O . PRO A 1 92 ? -6.920 -0.274 -9.389 1.00 66.38 92 PRO A O 1
ATOM 702 N N . PHE A 1 93 ? -5.789 -1.531 -7.917 1.00 68.44 93 PHE A N 1
ATOM 703 C CA . PHE A 1 93 ? -4.793 -2.121 -8.831 1.00 68.44 93 PHE A CA 1
ATOM 704 C C . PHE A 1 93 ? -3.755 -1.192 -9.477 1.00 68.44 93 PHE A C 1
ATOM 706 O O . PHE A 1 93 ? -2.738 -1.706 -9.940 1.00 68.44 93 PHE A O 1
ATOM 713 N N . ILE A 1 94 ? -3.913 0.136 -9.431 1.00 78.69 94 ILE A N 1
ATOM 714 C CA . ILE A 1 94 ? -2.913 1.068 -9.992 1.00 78.69 94 ILE A CA 1
ATOM 715 C C . ILE A 1 94 ? -1.530 0.852 -9.368 1.00 78.69 94 ILE A C 1
ATOM 717 O O . ILE A 1 94 ? -0.543 0.724 -10.087 1.00 78.69 94 ILE A O 1
ATOM 721 N N . ILE A 1 95 ? -1.455 0.741 -8.037 1.00 86.19 95 ILE A N 1
ATOM 722 C CA . ILE A 1 95 ? -0.170 0.554 -7.348 1.00 86.19 95 ILE A CA 1
ATOM 723 C C . ILE A 1 95 ? 0.447 -0.808 -7.693 1.00 86.19 95 ILE A C 1
ATOM 725 O O . ILE A 1 95 ? 1.652 -0.888 -7.887 1.00 86.19 95 ILE A O 1
ATOM 729 N N . THR A 1 96 ? -0.344 -1.876 -7.829 1.00 88.94 96 THR A N 1
ATOM 730 C CA . THR A 1 96 ? 0.195 -3.199 -8.192 1.00 88.94 96 THR A CA 1
ATOM 731 C C . THR A 1 96 ? 0.791 -3.195 -9.597 1.00 88.94 96 THR A C 1
ATOM 733 O O . THR A 1 96 ? 1.924 -3.636 -9.770 1.00 88.94 96 THR A O 1
ATOM 736 N N . ALA A 1 97 ? 0.070 -2.646 -10.580 1.00 87.50 97 ALA A N 1
ATOM 737 C CA . ALA A 1 97 ? 0.571 -2.500 -11.946 1.00 87.50 97 ALA A CA 1
ATOM 738 C C . ALA A 1 97 ? 1.827 -1.616 -11.997 1.00 87.50 97 ALA A C 1
ATOM 740 O O . ALA A 1 97 ? 2.796 -1.940 -12.681 1.00 87.50 97 ALA A O 1
ATOM 741 N N . PHE A 1 98 ? 1.844 -0.534 -11.216 1.00 90.31 98 PHE A N 1
ATOM 742 C CA . PHE A 1 98 ? 3.011 0.330 -11.090 1.00 90.31 98 PHE A CA 1
ATOM 743 C C . PHE A 1 98 ? 4.222 -0.403 -10.504 1.00 90.31 98 PHE A C 1
ATOM 745 O O . PHE A 1 98 ? 5.321 -0.286 -11.035 1.00 90.31 98 PHE A O 1
ATOM 752 N N . VAL A 1 99 ? 4.036 -1.194 -9.445 1.00 93.56 99 VAL A N 1
ATOM 753 C CA . VAL A 1 99 ? 5.120 -1.970 -8.828 1.00 93.56 99 VAL A CA 1
ATOM 754 C C . VAL A 1 99 ? 5.666 -3.029 -9.789 1.00 93.56 99 VAL A C 1
ATOM 756 O O . VAL A 1 99 ? 6.882 -3.175 -9.888 1.00 93.56 99 VAL A O 1
ATOM 759 N N . LEU A 1 100 ? 4.800 -3.704 -10.551 1.00 91.75 100 LEU A N 1
ATOM 760 C CA . LEU A 1 100 ? 5.215 -4.618 -11.622 1.00 91.75 100 LEU A CA 1
ATOM 761 C C . LEU A 1 100 ? 6.071 -3.896 -12.672 1.00 91.75 100 LEU A C 1
ATOM 763 O O . LEU A 1 100 ? 7.144 -4.378 -13.029 1.00 91.75 100 LEU A O 1
ATOM 767 N N . ALA A 1 101 ? 5.640 -2.711 -13.116 1.00 91.00 101 ALA A N 1
ATOM 768 C CA . ALA A 1 101 ? 6.391 -1.900 -14.070 1.00 91.00 101 ALA A CA 1
ATOM 769 C C . ALA A 1 101 ? 7.751 -1.455 -13.505 1.00 91.00 101 ALA A C 1
ATOM 771 O O . ALA A 1 101 ? 8.768 -1.558 -14.187 1.00 91.00 101 ALA A O 1
ATOM 772 N N . VAL A 1 102 ? 7.798 -1.015 -12.244 1.00 94.12 102 VAL A N 1
ATOM 773 C C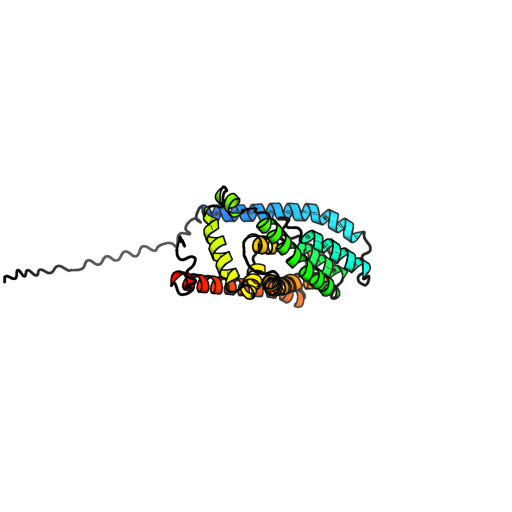A . VAL A 1 102 ? 9.045 -0.646 -11.556 1.00 94.12 102 VAL A CA 1
ATOM 774 C C . VAL A 1 102 ? 10.005 -1.835 -11.479 1.00 94.12 102 VAL A C 1
ATOM 776 O O . VAL A 1 102 ? 11.194 -1.671 -11.752 1.00 94.12 102 VAL A O 1
ATOM 779 N N . GLY A 1 103 ? 9.504 -3.030 -11.155 1.00 93.94 103 GLY A N 1
ATOM 780 C CA . GLY A 1 103 ? 10.300 -4.258 -11.138 1.00 93.94 103 GLY A CA 1
ATOM 781 C C . GLY A 1 103 ? 10.831 -4.618 -12.523 1.00 93.94 103 GLY A C 1
ATOM 782 O O . GLY A 1 103 ? 12.011 -4.930 -12.667 1.00 93.94 103 GLY A O 1
ATOM 783 N N . TYR A 1 104 ? 9.994 -4.491 -13.553 1.00 92.75 104 TYR A N 1
ATOM 784 C CA . TYR A 1 104 ? 10.376 -4.750 -14.940 1.00 92.75 104 TYR A CA 1
ATOM 785 C C . TYR A 1 104 ? 11.479 -3.806 -15.431 1.00 92.75 104 TYR A C 1
ATOM 787 O O . TYR A 1 104 ? 12.515 -4.278 -15.905 1.00 92.75 104 TYR A O 1
ATOM 795 N N . PHE A 1 105 ? 11.290 -2.492 -15.269 1.00 92.12 105 PHE A N 1
ATOM 796 C CA . PHE A 1 105 ? 12.215 -1.482 -15.788 1.00 92.12 105 PHE A CA 1
ATOM 797 C C . PHE A 1 105 ? 13.503 -1.355 -14.973 1.00 92.12 105 PHE A C 1
ATOM 799 O O . PHE A 1 105 ? 14.568 -1.187 -15.556 1.00 92.12 105 PHE A O 1
ATOM 806 N N . PHE A 1 106 ? 13.434 -1.424 -13.640 1.00 94.00 106 PHE A N 1
ATOM 807 C CA . PHE A 1 106 ? 14.579 -1.128 -12.765 1.00 94.00 106 PHE A CA 1
ATOM 808 C C . PHE A 1 106 ? 15.164 -2.361 -12.073 1.00 94.00 106 PHE A C 1
ATOM 810 O O . PHE A 1 106 ? 16.129 -2.241 -11.311 1.00 94.00 106 PHE A O 1
ATOM 817 N N . LYS A 1 107 ? 14.609 -3.552 -12.325 1.00 93.56 107 LYS A N 1
ATOM 818 C CA . LYS A 1 107 ? 15.060 -4.820 -11.738 1.00 93.56 107 LYS A CA 1
ATOM 819 C C . LYS A 1 107 ? 15.190 -4.694 -10.210 1.00 93.56 107 LYS A C 1
ATOM 821 O O . LYS A 1 107 ? 14.323 -4.114 -9.555 1.00 93.56 107 LYS A O 1
ATOM 826 N N . TRP A 1 108 ? 16.290 -5.168 -9.624 1.00 94.62 108 TRP A N 1
ATOM 827 C CA . TRP A 1 108 ? 16.557 -5.065 -8.183 1.00 94.62 108 TRP A CA 1
ATOM 828 C C . TRP A 1 108 ? 16.558 -3.625 -7.649 1.00 94.62 108 TRP A C 1
ATOM 830 O O . TRP A 1 108 ? 16.190 -3.399 -6.497 1.00 94.62 108 TRP A O 1
ATOM 840 N N . ARG A 1 109 ? 16.898 -2.623 -8.474 1.00 95.62 109 ARG A N 1
ATOM 841 C CA . ARG A 1 109 ? 16.842 -1.207 -8.065 1.00 95.62 109 ARG A CA 1
ATOM 842 C C . ARG A 1 109 ? 15.409 -0.711 -7.886 1.00 95.62 109 ARG A C 1
ATOM 844 O O . ARG A 1 109 ? 15.199 0.293 -7.208 1.00 95.62 109 ARG A O 1
ATOM 851 N N . GLY A 1 110 ? 14.422 -1.440 -8.406 1.00 94.88 110 GLY A N 1
ATOM 852 C CA . GLY A 1 110 ? 13.011 -1.201 -8.133 1.00 94.88 110 GLY A CA 1
ATOM 853 C C . GLY A 1 110 ? 12.675 -1.229 -6.638 1.00 94.88 110 GLY A C 1
ATOM 854 O O . GLY A 1 110 ? 11.808 -0.474 -6.207 1.00 94.88 110 GLY A O 1
ATOM 855 N N . PHE A 1 111 ? 13.417 -1.989 -5.817 1.00 95.75 111 PHE A N 1
ATOM 856 C CA . PHE A 1 111 ? 13.251 -1.969 -4.358 1.00 95.75 111 PHE A CA 1
ATOM 857 C C . PHE A 1 111 ? 13.583 -0.603 -3.754 1.00 95.75 111 PHE A C 1
ATOM 859 O O . PHE A 1 111 ? 12.904 -0.175 -2.826 1.00 95.75 111 PHE A O 1
ATOM 866 N N . ILE A 1 112 ? 14.582 0.107 -4.289 1.00 96.81 112 ILE A N 1
ATOM 867 C CA . ILE A 1 112 ? 14.945 1.452 -3.820 1.00 96.81 112 ILE A CA 1
ATOM 868 C C . ILE A 1 112 ? 13.781 2.407 -4.081 1.00 96.81 112 ILE A C 1
ATOM 870 O O . ILE A 1 112 ? 13.356 3.120 -3.173 1.00 96.81 112 ILE A O 1
ATOM 874 N N . VAL A 1 113 ? 13.228 2.375 -5.299 1.00 95.50 113 VAL A N 1
ATOM 875 C CA . VAL A 1 113 ? 12.051 3.180 -5.657 1.00 95.50 113 VAL A CA 1
ATOM 876 C C . VAL A 1 113 ? 10.889 2.825 -4.736 1.00 95.50 113 VAL A C 1
ATOM 878 O O . VAL A 1 113 ? 10.319 3.720 -4.130 1.00 95.50 113 VAL A O 1
ATOM 881 N N . LEU A 1 114 ? 10.597 1.536 -4.543 1.00 96.06 114 LEU A N 1
ATOM 882 C CA . LEU A 1 114 ? 9.505 1.069 -3.688 1.00 96.06 114 LEU A CA 1
ATOM 883 C C . LEU A 1 114 ? 9.646 1.537 -2.230 1.00 96.06 114 LEU A C 1
ATOM 885 O O . LEU A 1 114 ? 8.683 2.043 -1.656 1.00 96.06 114 LEU A O 1
ATOM 889 N N . ILE A 1 115 ? 10.839 1.401 -1.640 1.00 97.00 115 ILE A N 1
ATOM 890 C CA . ILE A 1 115 ? 11.134 1.841 -0.270 1.00 97.00 115 ILE A CA 1
ATOM 891 C C . ILE A 1 115 ? 10.918 3.343 -0.141 1.00 97.00 115 ILE A C 1
ATOM 893 O O . ILE A 1 115 ? 10.195 3.773 0.758 1.00 97.00 115 ILE A O 1
ATOM 897 N N . LEU A 1 116 ? 11.480 4.141 -1.050 1.00 97.12 116 LEU A N 1
ATOM 898 C CA . LEU A 1 116 ? 11.304 5.591 -1.028 1.00 97.12 116 LEU A CA 1
ATOM 899 C C . LEU A 1 116 ? 9.829 5.961 -1.205 1.00 97.12 116 LEU A C 1
ATOM 901 O O . LEU A 1 116 ? 9.282 6.712 -0.406 1.00 97.12 116 LEU A O 1
ATOM 905 N N . SER A 1 117 ? 9.156 5.377 -2.195 1.00 95.94 117 SER A N 1
ATOM 906 C CA . SER A 1 117 ? 7.745 5.624 -2.485 1.00 95.94 117 SER A CA 1
ATOM 907 C C . SER A 1 117 ? 6.840 5.314 -1.301 1.00 95.94 117 SER A C 1
ATOM 909 O O . SER A 1 117 ? 5.934 6.084 -1.006 1.00 95.94 117 SER A O 1
ATOM 911 N N . PHE A 1 118 ? 7.063 4.198 -0.607 1.00 95.94 118 PHE A N 1
ATOM 912 C CA . PHE A 1 118 ? 6.202 3.783 0.499 1.00 95.94 118 PHE A CA 1
ATOM 913 C C . PHE A 1 118 ? 6.518 4.531 1.788 1.00 95.94 118 PHE A C 1
ATOM 915 O O . PHE A 1 118 ? 5.597 4.860 2.533 1.00 95.94 118 PHE A O 1
ATOM 922 N N . THR A 1 119 ? 7.790 4.841 2.042 1.00 96.88 119 THR A N 1
ATOM 923 C CA . THR A 1 119 ? 8.194 5.621 3.222 1.00 96.88 119 THR A CA 1
ATOM 924 C C . THR A 1 119 ? 7.699 7.064 3.169 1.00 96.88 119 THR A C 1
ATOM 926 O O . THR A 1 119 ? 7.480 7.641 4.228 1.00 96.88 119 THR A O 1
ATOM 929 N N . THR A 1 120 ? 7.458 7.638 1.987 1.00 96.81 120 THR A N 1
ATOM 930 C CA . THR A 1 120 ? 6.881 8.987 1.856 1.00 96.81 120 THR A CA 1
ATOM 931 C C . THR A 1 120 ? 5.382 8.970 1.555 1.00 96.81 120 THR A C 1
ATOM 933 O O . THR A 1 120 ? 4.612 9.675 2.209 1.00 96.81 120 THR A O 1
ATOM 936 N N . GLY A 1 121 ? 4.934 8.109 0.645 1.00 95.44 121 GLY A N 1
ATOM 937 C CA . GLY A 1 121 ? 3.552 8.062 0.177 1.00 95.44 121 GLY A CA 1
ATOM 938 C C . GLY A 1 121 ? 2.545 7.569 1.218 1.00 95.44 121 GLY A C 1
ATOM 939 O O . GLY A 1 121 ? 1.469 8.152 1.360 1.00 95.44 121 GLY A O 1
ATOM 940 N N . ILE A 1 122 ? 2.888 6.536 2.002 1.00 96.06 122 ILE A N 1
ATOM 941 C CA . ILE A 1 122 ? 1.992 6.007 3.047 1.00 96.06 122 ILE A CA 1
ATOM 942 C C . ILE A 1 122 ? 1.764 7.054 4.156 1.00 96.06 122 ILE A C 1
ATOM 944 O O . ILE A 1 122 ? 0.598 7.336 4.461 1.00 96.06 122 ILE A O 1
ATOM 948 N N . PRO A 1 123 ? 2.812 7.683 4.732 1.00 97.06 123 PRO A N 1
ATOM 949 C CA . PRO A 1 123 ? 2.646 8.804 5.659 1.00 97.06 123 PRO A CA 1
ATOM 950 C C . PRO A 1 123 ? 1.878 9.984 5.070 1.00 97.06 123 PRO A C 1
ATOM 952 O O . PRO A 1 123 ? 1.041 10.556 5.763 1.00 97.06 123 PRO A O 1
ATOM 955 N N . MET A 1 124 ? 2.114 10.332 3.802 1.00 95.69 124 MET A N 1
ATOM 956 C CA . MET A 1 124 ? 1.408 11.429 3.138 1.00 95.69 124 MET A CA 1
ATOM 957 C C . MET A 1 124 ? -0.104 11.172 3.066 1.00 95.69 124 MET A C 1
ATOM 959 O O . MET A 1 124 ? -0.892 12.036 3.449 1.00 95.69 124 MET A O 1
ATOM 963 N N . ALA A 1 125 ? -0.522 9.975 2.642 1.00 94.94 125 ALA A N 1
ATOM 964 C CA . ALA A 1 125 ? -1.935 9.598 2.581 1.00 94.94 125 ALA A CA 1
ATOM 965 C C . ALA A 1 125 ? -2.597 9.612 3.970 1.00 94.94 125 ALA A C 1
ATOM 967 O O . ALA A 1 125 ? -3.710 10.116 4.135 1.00 94.94 125 ALA A O 1
ATOM 968 N N . PHE A 1 126 ? -1.893 9.115 4.991 1.00 96.31 126 PHE A N 1
ATOM 969 C CA . PHE A 1 126 ? -2.339 9.201 6.381 1.00 96.31 126 PHE A CA 1
ATOM 970 C C . PHE A 1 126 ? -2.479 10.651 6.857 1.00 96.31 126 PHE A C 1
ATOM 972 O O . PHE A 1 126 ? -3.488 11.015 7.464 1.00 96.31 126 PHE A O 1
ATOM 979 N N . TYR A 1 127 ? -1.487 11.492 6.562 1.00 95.56 127 TYR A N 1
ATOM 980 C CA . TYR A 1 127 ? -1.488 12.896 6.950 1.00 95.56 127 TYR A CA 1
ATOM 981 C C . TYR A 1 127 ? -2.647 13.653 6.300 1.00 95.56 127 TYR A C 1
ATOM 983 O O . TYR A 1 127 ? -3.327 14.415 6.981 1.00 95.56 127 TYR A O 1
ATOM 991 N N . ALA A 1 128 ? -2.956 13.378 5.030 1.00 93.00 128 ALA A N 1
ATOM 992 C CA . ALA A 1 128 ? -4.132 13.933 4.363 1.00 93.00 128 ALA A CA 1
ATOM 993 C C . ALA A 1 128 ? -5.438 13.582 5.104 1.00 93.00 128 ALA A C 1
ATOM 995 O O . ALA A 1 128 ? -6.272 14.457 5.341 1.00 93.00 128 ALA A O 1
ATOM 996 N N . GLY A 1 129 ? -5.588 12.328 5.548 1.00 92.44 129 GLY A N 1
ATOM 997 C CA . GLY A 1 129 ? -6.714 11.914 6.391 1.00 92.44 129 GLY A CA 1
ATOM 998 C C . GLY A 1 129 ? -6.762 12.671 7.724 1.00 92.44 129 GLY A C 1
ATOM 999 O O . GLY A 1 129 ? -7.823 13.132 8.147 1.00 92.44 129 GLY A O 1
ATOM 1000 N N . ARG A 1 130 ? -5.602 12.872 8.362 1.00 94.00 130 ARG A N 1
ATOM 1001 C CA . ARG A 1 130 ? -5.486 13.627 9.619 1.00 94.00 130 ARG A CA 1
ATOM 1002 C C . ARG A 1 130 ? -5.850 15.104 9.452 1.00 94.00 130 ARG A C 1
ATOM 1004 O O . ARG A 1 130 ? -6.539 15.650 10.310 1.00 94.00 130 ARG A O 1
ATOM 1011 N N . VAL A 1 131 ? -5.430 15.741 8.359 1.00 93.25 131 VAL A N 1
ATOM 1012 C CA . VAL A 1 131 ? -5.790 17.132 8.042 1.00 93.25 131 VAL A CA 1
ATOM 1013 C C . VAL A 1 131 ? -7.305 17.271 7.932 1.00 93.25 131 VAL A C 1
ATOM 1015 O O . VAL A 1 131 ? -7.876 18.138 8.588 1.00 93.25 131 VAL A O 1
ATOM 1018 N N . LEU A 1 132 ? -7.979 16.372 7.207 1.00 89.81 132 LEU A N 1
ATOM 1019 C CA . LEU A 1 132 ? -9.442 16.401 7.112 1.00 89.81 132 LEU A CA 1
ATOM 1020 C C . LEU A 1 132 ? -10.123 16.197 8.469 1.00 89.81 132 LEU A C 1
ATOM 1022 O O . LEU A 1 132 ? -11.093 16.894 8.770 1.00 89.81 132 LEU A O 1
ATOM 1026 N N . LYS A 1 133 ? -9.600 15.297 9.314 1.00 89.50 133 LYS A N 1
ATOM 1027 C CA . LYS A 1 133 ? -10.091 15.125 10.691 1.00 89.50 133 LYS A CA 1
ATOM 1028 C C . LYS A 1 133 ? -10.016 16.443 11.464 1.00 89.50 133 LYS A C 1
ATOM 1030 O O . LYS A 1 133 ? -10.997 16.861 12.074 1.00 89.50 133 LYS A O 1
ATOM 1035 N N . ASN A 1 134 ? -8.864 17.108 11.397 1.00 91.38 134 ASN A N 1
ATOM 1036 C CA . ASN A 1 134 ? -8.581 18.341 12.129 1.00 91.38 134 ASN A CA 1
ATOM 1037 C C . ASN A 1 134 ? -9.366 19.549 11.595 1.00 91.38 134 ASN A C 1
ATOM 1039 O O . ASN A 1 134 ? -9.683 20.452 12.360 1.00 91.38 134 ASN A O 1
ATOM 1043 N N . MET A 1 135 ? -9.742 19.546 10.313 1.00 91.88 135 MET A N 1
ATOM 1044 C CA . MET A 1 135 ? -10.659 20.533 9.726 1.00 91.88 135 MET A CA 1
ATOM 1045 C C . MET A 1 135 ? -12.116 20.365 10.198 1.00 91.88 135 MET A C 1
ATOM 1047 O O . MET A 1 135 ? -12.989 21.121 9.781 1.00 91.88 135 MET A O 1
ATOM 1051 N N . GLY A 1 136 ? -12.404 19.375 11.050 1.00 86.31 136 GLY A N 1
ATOM 1052 C CA . GLY A 1 136 ? -13.738 19.143 11.599 1.00 86.31 136 GLY A CA 1
ATOM 1053 C C . GLY A 1 136 ? -14.659 18.343 10.679 1.00 86.31 136 GLY A C 1
ATOM 1054 O O . GLY A 1 136 ? -15.860 18.254 10.952 1.00 86.31 136 GLY A O 1
ATOM 1055 N N . PHE A 1 137 ? -14.134 17.724 9.612 1.00 84.56 137 PHE A N 1
ATOM 1056 C CA . PHE A 1 137 ? -14.934 16.812 8.799 1.00 84.56 137 PHE A CA 1
ATOM 1057 C C . PHE A 1 137 ? -15.330 15.595 9.631 1.00 84.56 137 PHE A C 1
ATOM 1059 O O . PHE A 1 137 ? -14.531 14.708 9.928 1.00 84.56 137 PHE A O 1
ATOM 1066 N N . ASN A 1 138 ? -16.606 15.541 9.998 1.00 77.81 138 ASN A N 1
ATOM 1067 C CA . ASN A 1 138 ? -17.141 14.455 10.794 1.00 77.81 138 ASN A CA 1
ATOM 1068 C C . ASN A 1 138 ? -17.682 13.350 9.886 1.00 77.81 138 ASN A C 1
ATOM 1070 O O . ASN A 1 138 ? -18.880 13.277 9.610 1.00 77.81 138 ASN A O 1
ATOM 1074 N N . ILE A 1 139 ? -16.799 12.452 9.451 1.00 71.88 139 ILE A N 1
ATOM 1075 C CA . ILE A 1 139 ? -17.199 11.303 8.631 1.00 71.88 139 ILE A CA 1
ATOM 1076 C C . ILE A 1 139 ? -18.201 10.393 9.341 1.00 71.88 139 ILE A C 1
ATOM 1078 O O . ILE A 1 139 ? -19.002 9.750 8.673 1.00 71.88 139 ILE A O 1
ATOM 1082 N N . ARG A 1 140 ? -18.244 10.383 10.685 1.00 69.50 140 ARG A N 1
ATOM 1083 C CA . ARG A 1 140 ? -19.291 9.656 11.418 1.00 69.50 140 ARG A CA 1
ATOM 1084 C C . ARG A 1 140 ? -20.659 10.233 11.089 1.00 69.50 140 ARG A C 1
ATOM 1086 O O . ARG A 1 140 ? -21.593 9.466 10.926 1.00 69.50 140 ARG A O 1
ATOM 1093 N N . LYS A 1 141 ? -20.792 11.558 10.962 1.00 72.62 141 LYS A N 1
ATOM 1094 C CA . LYS A 1 141 ? -22.058 12.196 10.574 1.00 72.62 141 LYS A CA 1
ATOM 1095 C C . LYS A 1 141 ? -22.465 11.776 9.160 1.00 72.62 141 LYS A C 1
ATOM 1097 O O . LYS A 1 141 ? -23.604 11.369 8.972 1.00 72.62 141 LYS A O 1
ATOM 1102 N N . THR A 1 142 ? -21.521 11.780 8.219 1.00 67.31 142 THR A N 1
ATOM 1103 C CA . THR A 1 142 ? -21.752 11.369 6.823 1.00 67.31 142 THR A CA 1
ATOM 1104 C C . THR A 1 142 ? -22.084 9.879 6.688 1.00 67.31 142 THR A C 1
ATOM 1106 O O . THR A 1 142 ? -22.986 9.513 5.940 1.00 67.31 142 THR A O 1
ATOM 1109 N N . LEU A 1 143 ? -21.400 9.010 7.439 1.00 66.56 143 LEU A N 1
ATOM 1110 C CA . LEU A 1 143 ? -21.672 7.570 7.473 1.00 66.56 143 LEU A CA 1
ATOM 1111 C C . LEU A 1 143 ? -22.998 7.259 8.181 1.00 66.56 143 LEU A C 1
ATOM 1113 O O . LEU A 1 143 ? -23.708 6.358 7.742 1.00 66.56 143 LEU A O 1
ATOM 1117 N N . LYS A 1 144 ? -23.363 8.025 9.225 1.00 67.69 144 LYS A N 1
ATOM 1118 C CA . LYS A 1 144 ? -24.653 7.896 9.934 1.00 67.69 144 LYS A CA 1
ATOM 1119 C C . LYS A 1 144 ? -25.828 8.275 9.048 1.00 67.69 144 LYS A C 1
ATOM 1121 O O . LYS A 1 144 ? -26.881 7.666 9.163 1.00 67.69 144 LYS A O 1
ATOM 1126 N N . SER A 1 145 ? -25.658 9.280 8.191 1.00 64.94 145 SER A N 1
ATOM 1127 C CA . SER A 1 145 ? -26.705 9.741 7.275 1.00 64.94 145 SER A CA 1
ATOM 1128 C C . SER A 1 145 ? -26.831 8.900 5.999 1.00 64.94 145 SER A C 1
ATOM 1130 O O . SER A 1 145 ? -27.682 9.205 5.170 1.00 64.94 145 SER A O 1
ATOM 1132 N N . GLY A 1 146 ? -25.975 7.891 5.800 1.00 63.16 146 GLY A N 1
ATOM 1133 C CA . GLY A 1 146 ? -25.916 7.094 4.572 1.00 63.16 146 GLY A CA 1
ATOM 1134 C C . GLY A 1 146 ? -26.196 5.603 4.777 1.00 63.16 146 GLY A C 1
ATOM 1135 O O . GLY A 1 146 ? -26.525 5.142 5.866 1.00 63.16 146 GLY A O 1
ATOM 1136 N N . TYR A 1 147 ? -25.982 4.823 3.714 1.00 54.66 147 TYR A N 1
ATOM 1137 C CA . TYR A 1 147 ? -26.183 3.364 3.647 1.00 54.66 147 TYR A CA 1
ATOM 1138 C C . TYR A 1 147 ? -25.299 2.517 4.595 1.00 54.66 147 TYR A C 1
ATOM 1140 O O . TYR A 1 147 ? -25.382 1.293 4.570 1.00 54.66 147 TYR A O 1
ATOM 1148 N N . PHE A 1 148 ? -24.450 3.138 5.422 1.00 60.50 148 PHE A N 1
ATOM 1149 C CA . PHE A 1 148 ? -23.488 2.469 6.310 1.00 60.50 148 PHE A CA 1
ATOM 1150 C C . PHE A 1 148 ? -23.768 2.692 7.804 1.00 60.50 148 PHE A C 1
ATOM 1152 O O . PHE A 1 148 ? -22.876 2.477 8.626 1.00 60.50 148 PHE A O 1
ATOM 1159 N N . ALA A 1 149 ? -24.989 3.090 8.176 1.00 63.28 149 ALA A N 1
ATOM 1160 C CA . ALA A 1 149 ? -25.365 3.337 9.570 1.00 63.28 149 ALA A CA 1
ATOM 1161 C C . ALA A 1 149 ? -25.033 2.149 10.504 1.00 63.28 149 ALA A C 1
ATOM 1163 O 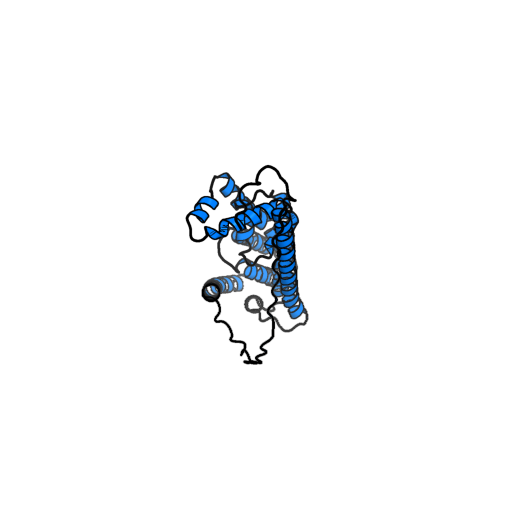O . ALA A 1 149 ? -24.426 2.348 11.557 1.00 63.28 149 ALA A O 1
ATOM 1164 N N . ASP A 1 150 ? -25.308 0.917 10.064 1.00 65.25 150 ASP A N 1
ATOM 1165 C CA . ASP A 1 150 ? -25.015 -0.314 10.819 1.00 65.25 150 ASP A CA 1
ATOM 1166 C C . ASP A 1 150 ? -23.506 -0.623 10.913 1.00 65.25 150 ASP A C 1
ATOM 1168 O O . ASP A 1 150 ? -23.049 -1.336 11.805 1.00 65.25 150 ASP A O 1
ATOM 1172 N N . GLY A 1 151 ? -22.699 -0.071 10.002 1.00 64.50 151 GLY A N 1
ATOM 1173 C CA . GLY A 1 151 ? -21.252 -0.289 9.938 1.00 64.50 151 GLY A CA 1
ATOM 1174 C C . GLY A 1 151 ? -20.454 0.507 10.974 1.00 64.50 151 GLY A C 1
ATOM 1175 O O . GLY A 1 151 ? -19.291 0.200 11.228 1.00 64.50 151 GLY A O 1
ATOM 1176 N N . ILE A 1 152 ? -21.050 1.528 11.593 1.00 69.56 152 ILE A N 1
ATOM 1177 C CA . ILE A 1 152 ? -20.317 2.474 12.449 1.00 69.56 152 ILE A CA 1
ATOM 1178 C C . ILE A 1 152 ? -19.787 1.819 13.723 1.00 69.56 152 ILE A C 1
ATOM 1180 O O . ILE A 1 152 ? -18.660 2.111 14.122 1.00 69.56 152 ILE A O 1
ATOM 1184 N N . GLY A 1 153 ? -20.544 0.899 14.327 1.00 69.75 153 GLY A N 1
ATOM 1185 C CA . GLY A 1 153 ? -20.093 0.174 15.522 1.00 69.75 153 GLY A CA 1
ATOM 1186 C C . GLY A 1 153 ? -18.817 -0.640 15.273 1.00 69.75 153 GLY A C 1
ATOM 1187 O O . GLY A 1 153 ? -17.946 -0.732 16.144 1.00 69.75 153 GLY A O 1
ATOM 1188 N N . TYR A 1 154 ? -18.649 -1.157 14.050 1.00 71.19 154 TYR A N 1
ATOM 1189 C CA . TYR A 1 154 ? -17.425 -1.841 13.637 1.00 71.19 154 TYR A CA 1
ATOM 1190 C C . TYR A 1 154 ? -16.245 -0.879 13.524 1.00 71.19 154 TYR A C 1
ATOM 1192 O O . TYR A 1 154 ? -15.152 -1.216 13.974 1.00 71.19 154 TYR A O 1
ATOM 1200 N N . PHE A 1 155 ? -16.454 0.324 12.984 1.00 74.62 155 PHE A N 1
ATOM 1201 C CA . PHE A 1 155 ? -15.402 1.341 12.908 1.00 74.62 155 PHE A CA 1
ATOM 1202 C C . PHE A 1 155 ? -14.968 1.836 14.286 1.00 74.62 155 PHE A C 1
ATOM 1204 O O . PHE A 1 155 ? -13.775 2.022 14.508 1.00 74.62 155 PHE A O 1
ATOM 1211 N N . ASP A 1 156 ? -15.902 1.991 15.225 1.00 76.62 156 ASP A N 1
ATOM 1212 C CA . ASP A 1 156 ? -15.583 2.373 16.604 1.00 76.62 156 ASP A CA 1
ATOM 1213 C C . ASP A 1 156 ? -14.764 1.302 17.313 1.00 76.62 156 ASP A C 1
ATOM 1215 O O . ASP A 1 156 ? -13.732 1.596 17.921 1.00 76.62 156 ASP A O 1
ATOM 1219 N N . SER A 1 157 ? -15.180 0.046 17.171 1.00 79.25 157 SER A N 1
ATOM 1220 C CA . SER A 1 157 ? -14.445 -1.093 17.716 1.00 79.25 157 SER A CA 1
ATOM 1221 C C . SER A 1 157 ? -13.054 -1.206 17.091 1.00 79.25 157 SER A C 1
ATOM 1223 O O . SER A 1 157 ? -12.068 -1.373 17.804 1.00 79.25 157 SER A O 1
ATOM 1225 N N . LEU A 1 158 ? -12.953 -1.054 15.768 1.00 80.44 158 LEU A N 1
ATOM 1226 C CA . LEU A 1 158 ? -11.683 -1.096 15.052 1.00 80.44 158 LEU A CA 1
ATOM 1227 C C . LEU A 1 158 ? -10.763 0.048 15.489 1.00 80.44 158 LEU A C 1
ATOM 1229 O O . LEU A 1 158 ? -9.605 -0.203 15.806 1.00 80.44 158 LEU A O 1
ATOM 1233 N N . SER A 1 159 ? -11.274 1.278 15.573 1.00 84.75 159 SER A N 1
ATOM 1234 C CA . SER A 1 159 ? -10.502 2.430 16.040 1.00 84.75 159 SER A CA 1
ATOM 1235 C C . SER A 1 159 ? -9.950 2.199 17.444 1.00 84.75 159 SER A C 1
ATOM 1237 O O . SER A 1 159 ? -8.776 2.465 17.670 1.00 84.75 159 SER A O 1
ATOM 1239 N N . ARG A 1 160 ? -10.755 1.664 18.373 1.00 81.88 160 ARG A N 1
ATOM 1240 C CA . ARG A 1 160 ? -10.305 1.338 19.739 1.00 81.88 160 ARG A CA 1
ATOM 1241 C C . ARG A 1 160 ? -9.183 0.300 19.743 1.00 81.88 160 ARG A C 1
ATOM 1243 O O . ARG A 1 160 ? -8.171 0.489 20.407 1.00 81.88 160 ARG A O 1
ATOM 1250 N N . ILE A 1 161 ? -9.340 -0.781 18.976 1.00 83.38 161 ILE A N 1
ATOM 1251 C CA . ILE A 1 161 ? -8.332 -1.848 18.896 1.00 83.38 161 ILE A CA 1
ATOM 1252 C C . ILE A 1 161 ? -7.022 -1.311 18.309 1.00 83.38 161 ILE A C 1
ATOM 1254 O O . ILE A 1 161 ? -5.950 -1.634 18.817 1.00 83.38 161 ILE A O 1
ATOM 1258 N N . ILE A 1 162 ? -7.103 -0.478 17.265 1.00 87.06 162 ILE A N 1
ATOM 1259 C CA . ILE A 1 162 ? -5.925 0.156 16.674 1.00 87.06 162 ILE A CA 1
ATOM 1260 C C . ILE A 1 162 ? -5.253 1.076 17.706 1.00 87.06 162 ILE A C 1
ATOM 1262 O O . ILE A 1 162 ? -4.039 1.021 17.832 1.00 87.06 162 ILE A O 1
ATOM 1266 N N . THR A 1 163 ? -5.993 1.866 18.487 1.00 84.31 163 THR A N 1
ATOM 1267 C CA . THR A 1 163 ? -5.390 2.734 19.516 1.00 84.31 163 THR A CA 1
ATOM 1268 C C . THR A 1 163 ? -4.620 1.949 20.585 1.00 84.31 163 THR A C 1
ATOM 1270 O O . THR A 1 163 ? -3.563 2.400 21.015 1.00 84.31 163 THR A O 1
ATOM 1273 N N . ASN A 1 164 ? -5.098 0.764 20.976 1.00 85.44 164 ASN A N 1
ATOM 1274 C CA . ASN A 1 164 ? -4.464 -0.032 22.034 1.00 85.44 164 ASN A CA 1
ATOM 1275 C C . ASN A 1 164 ? -3.168 -0.725 21.588 1.00 85.44 164 ASN A C 1
ATOM 1277 O O . ASN A 1 164 ? -2.258 -0.912 22.388 1.00 85.44 164 ASN A O 1
ATOM 1281 N N . GLU A 1 165 ? -3.083 -1.131 20.321 1.00 87.56 165 GLU A N 1
ATOM 1282 C CA . GLU A 1 165 ? -1.946 -1.882 19.768 1.00 87.56 165 GLU A CA 1
ATOM 1283 C C . GLU A 1 165 ? -1.552 -1.319 18.386 1.00 87.56 165 GLU A C 1
ATOM 1285 O O . GLU A 1 165 ? -1.631 -2.023 17.370 1.00 87.56 165 GLU A O 1
ATOM 1290 N N . PRO A 1 166 ? -1.143 -0.037 18.298 1.00 91.12 166 PRO A N 1
ATOM 1291 C CA . PRO A 1 166 ? -1.153 0.720 17.046 1.00 91.12 166 PRO A CA 1
ATOM 1292 C C . PRO A 1 166 ? -0.217 0.155 15.989 1.00 91.12 166 PRO A C 1
ATOM 1294 O O . PRO A 1 166 ? -0.633 -0.029 14.847 1.00 91.12 166 PRO A O 1
ATOM 1297 N N . ILE A 1 167 ? 1.014 -0.199 16.355 1.00 92.62 167 ILE A N 1
ATOM 1298 C CA . ILE A 1 167 ? 2.003 -0.714 15.399 1.00 92.62 167 ILE A CA 1
ATOM 1299 C C . ILE A 1 167 ? 1.532 -2.052 14.815 1.00 92.62 167 ILE A C 1
ATOM 1301 O O . ILE A 1 167 ? 1.467 -2.216 13.595 1.00 92.62 167 ILE A O 1
ATOM 1305 N N . ARG A 1 168 ? 1.152 -3.006 15.675 1.00 90.75 168 ARG A N 1
ATOM 1306 C CA . ARG A 1 168 ? 0.718 -4.344 15.250 1.00 90.75 168 ARG A CA 1
ATOM 1307 C C . ARG A 1 168 ? -0.567 -4.278 14.429 1.00 90.75 168 ARG A C 1
ATOM 1309 O O . ARG A 1 168 ? -0.663 -4.930 13.393 1.00 90.75 168 ARG A O 1
ATOM 1316 N N . MET A 1 169 ? -1.547 -3.491 14.864 1.00 91.06 169 MET A N 1
ATOM 1317 C CA . MET A 1 169 ? -2.822 -3.391 14.160 1.00 91.06 169 MET A CA 1
ATOM 1318 C C . MET A 1 169 ? -2.686 -2.657 12.833 1.00 91.06 169 MET A C 1
ATOM 1320 O O . MET A 1 169 ? -3.268 -3.111 11.855 1.00 91.06 169 MET A O 1
ATOM 1324 N N . CYS A 1 170 ? -1.879 -1.596 12.750 1.00 93.38 170 CYS A N 1
ATOM 1325 C CA . CYS A 1 170 ? -1.587 -0.946 11.471 1.00 93.38 170 CYS A CA 1
ATOM 1326 C C . CYS A 1 170 ? -0.835 -1.889 10.526 1.00 93.38 170 CYS A C 1
ATOM 1328 O O . CYS A 1 170 ? -1.149 -1.926 9.338 1.00 93.38 170 CYS A O 1
ATOM 1330 N N . PHE A 1 171 ? 0.099 -2.699 11.042 1.00 93.38 171 PHE A N 1
ATOM 1331 C CA . PHE A 1 171 ? 0.765 -3.727 10.244 1.00 93.38 171 PHE A CA 1
ATOM 1332 C C . PHE A 1 171 ? -0.249 -4.699 9.635 1.00 93.38 171 PHE A C 1
ATOM 1334 O O . PHE A 1 171 ? -0.255 -4.884 8.421 1.00 93.38 171 PHE A O 1
ATOM 1341 N N . LEU A 1 172 ? -1.137 -5.276 10.449 1.00 90.19 172 LEU A N 1
ATOM 1342 C CA . LEU A 1 172 ? -2.130 -6.259 10.002 1.00 90.19 172 LEU A CA 1
ATOM 1343 C C . LEU A 1 172 ? -3.183 -5.646 9.077 1.00 90.19 172 LEU A C 1
ATOM 1345 O O . LEU A 1 172 ? -3.498 -6.211 8.032 1.00 90.19 172 LEU A O 1
ATOM 1349 N N . LEU A 1 173 ? -3.692 -4.465 9.428 1.00 89.62 173 LEU A N 1
ATOM 1350 C CA . LEU A 1 173 ? -4.728 -3.778 8.670 1.00 89.62 173 LEU A CA 1
ATOM 1351 C C . LEU A 1 173 ? -4.270 -3.500 7.237 1.00 89.62 173 LEU A C 1
ATOM 1353 O O . LEU A 1 173 ? -5.068 -3.612 6.315 1.00 89.62 173 LEU A O 1
ATOM 1357 N N . MET A 1 174 ? -2.984 -3.209 7.026 1.00 91.12 174 MET A N 1
ATOM 1358 C CA . MET A 1 174 ? -2.405 -2.952 5.703 1.00 91.12 174 MET A CA 1
ATOM 1359 C C . MET A 1 174 ? -2.412 -4.160 4.746 1.00 91.12 174 MET A C 1
ATOM 1361 O O . MET A 1 174 ? -2.169 -3.982 3.548 1.00 91.12 174 MET A O 1
ATOM 1365 N N . TRP A 1 175 ? -2.786 -5.350 5.224 1.00 87.88 175 TRP A N 1
ATOM 1366 C CA . TRP A 1 175 ? -3.071 -6.535 4.402 1.00 87.88 175 TRP A CA 1
ATOM 1367 C C . TRP A 1 175 ? -4.544 -6.675 4.016 1.00 87.88 175 TRP A C 1
ATOM 1369 O O . TRP A 1 175 ? -4.889 -7.563 3.239 1.00 87.88 175 TRP A O 1
ATOM 1379 N N . ALA A 1 176 ? -5.424 -5.806 4.521 1.00 85.00 176 ALA A N 1
ATOM 1380 C CA . ALA A 1 176 ? -6.817 -5.797 4.106 1.00 85.00 176 ALA A CA 1
ATOM 1381 C C . ALA A 1 176 ? -6.916 -5.579 2.583 1.00 85.00 176 ALA A C 1
ATOM 1383 O O . ALA A 1 176 ? -6.138 -4.790 2.031 1.00 85.00 176 ALA A O 1
ATOM 1384 N N . PRO A 1 177 ? -7.886 -6.222 1.903 1.00 80.38 177 PRO A N 1
ATOM 1385 C CA . PRO A 1 177 ? -8.100 -6.100 0.461 1.00 80.38 177 PRO A CA 1
ATOM 1386 C C . PRO A 1 177 ? -8.775 -4.762 0.109 1.00 80.38 177 PRO A C 1
ATOM 1388 O O . PRO A 1 177 ? -9.812 -4.708 -0.546 1.00 80.38 177 PRO A O 1
ATOM 1391 N N . LEU A 1 178 ? -8.198 -3.666 0.594 1.00 82.69 178 LEU A N 1
ATOM 1392 C CA . LEU A 1 178 ? -8.596 -2.294 0.321 1.00 82.69 178 LEU A CA 1
ATOM 1393 C C . L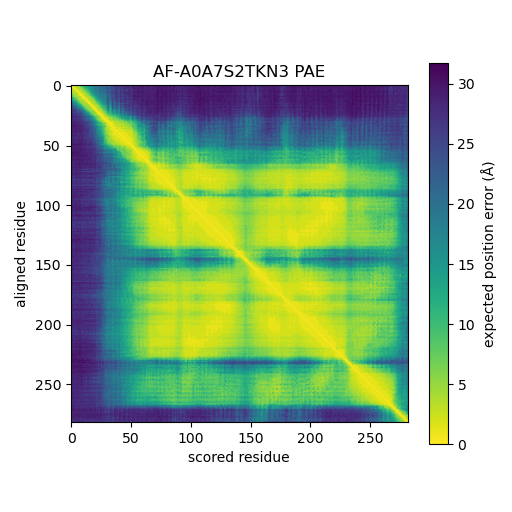EU A 1 178 ? -7.502 -1.615 -0.513 1.00 82.69 178 LEU A C 1
ATOM 1395 O O . LEU A 1 178 ? -6.325 -1.969 -0.375 1.00 82.69 178 LEU A O 1
ATOM 1399 N N . PRO A 1 179 ? -7.852 -0.624 -1.355 1.00 83.44 179 PRO A N 1
ATOM 1400 C CA . PRO A 1 179 ? -6.860 0.154 -2.087 1.00 83.44 179 PRO A CA 1
ATOM 1401 C C . PRO A 1 179 ? -5.774 0.684 -1.142 1.00 83.44 179 PRO A C 1
ATOM 1403 O O . PRO A 1 179 ? -6.074 1.273 -0.100 1.00 83.44 179 PRO A O 1
ATOM 1406 N N . THR A 1 180 ? -4.507 0.454 -1.495 1.00 85.06 180 THR A N 1
ATOM 1407 C CA . THR A 1 180 ? -3.341 0.730 -0.636 1.00 85.06 180 THR A CA 1
ATOM 1408 C C . THR A 1 180 ? -3.245 2.189 -0.202 1.00 85.06 180 THR A C 1
ATOM 1410 O O . THR A 1 180 ? -2.735 2.451 0.879 1.00 85.06 180 THR A O 1
ATOM 1413 N N . GLN A 1 181 ? -3.765 3.115 -1.000 1.00 86.25 181 GLN A N 1
ATOM 1414 C CA . GLN A 1 181 ? -3.836 4.545 -0.718 1.00 86.25 181 GLN A CA 1
ATOM 1415 C C . GLN A 1 181 ? -5.033 4.934 0.164 1.00 86.25 181 GLN A C 1
ATOM 1417 O O . GLN A 1 181 ? -4.940 5.859 0.968 1.00 86.25 181 GLN A O 1
ATOM 1422 N N . LEU A 1 182 ? -6.151 4.205 0.066 1.00 88.69 182 LEU A N 1
ATOM 1423 C CA . LEU A 1 182 ? -7.361 4.495 0.837 1.00 88.69 182 LEU A CA 1
ATOM 1424 C C . LEU A 1 182 ? -7.171 4.140 2.310 1.00 88.69 182 LEU A C 1
ATOM 1426 O O . LEU A 1 182 ? -7.650 4.842 3.193 1.00 88.69 182 LEU A O 1
ATOM 1430 N N . LEU A 1 183 ? -6.467 3.049 2.586 1.00 90.56 183 LEU A N 1
ATOM 1431 C CA . LEU A 1 183 ? -6.350 2.544 3.942 1.00 90.56 183 LEU A CA 1
ATOM 1432 C C . LEU A 1 183 ? -5.548 3.465 4.890 1.00 90.56 183 LEU A C 1
ATOM 1434 O O . LEU A 1 183 ? -6.086 3.790 5.946 1.00 90.56 183 LEU A O 1
ATOM 1438 N N . PRO A 1 184 ? -4.338 3.959 4.544 1.00 94.44 184 PRO A N 1
ATOM 1439 C CA . PRO A 1 184 ? -3.635 4.976 5.329 1.00 94.44 184 PRO A CA 1
ATOM 1440 C C . PRO A 1 184 ? -4.497 6.201 5.604 1.00 94.44 184 PRO A C 1
ATOM 1442 O O . PRO A 1 184 ? -4.568 6.670 6.738 1.00 94.44 184 PRO A O 1
ATOM 1445 N N . PHE A 1 185 ? -5.188 6.676 4.567 1.00 93.44 185 PHE A N 1
ATOM 1446 C CA . PHE A 1 185 ? -6.088 7.812 4.655 1.00 93.44 185 PHE A CA 1
ATOM 1447 C C . PHE A 1 185 ? -7.213 7.558 5.663 1.00 93.44 185 PHE A C 1
ATOM 1449 O O . PHE A 1 185 ? -7.427 8.372 6.559 1.00 93.44 185 PHE A O 1
ATOM 1456 N N . LEU A 1 186 ? -7.888 6.406 5.576 1.00 90.19 186 LEU A N 1
ATOM 1457 C CA . LEU A 1 186 ? -8.944 6.027 6.514 1.00 90.19 186 LEU A CA 1
ATOM 1458 C C . LEU A 1 186 ? -8.418 5.912 7.945 1.00 90.19 186 LEU A C 1
ATOM 1460 O O . LEU A 1 186 ? -9.087 6.379 8.860 1.00 90.19 186 LEU A O 1
ATOM 1464 N N . VAL A 1 187 ? -7.227 5.345 8.161 1.00 92.12 187 VAL A N 1
ATOM 1465 C CA . VAL A 1 187 ? -6.636 5.263 9.506 1.00 92.12 187 VAL A CA 1
ATOM 1466 C C . VAL A 1 187 ? -6.350 6.659 10.057 1.00 92.12 187 VAL A C 1
ATOM 1468 O O . VAL A 1 187 ? -6.749 6.956 11.184 1.00 92.12 187 VAL A O 1
ATOM 1471 N N . GLY A 1 188 ? -5.728 7.537 9.268 1.00 93.44 188 GLY A N 1
ATOM 1472 C CA . GLY A 1 188 ? -5.450 8.918 9.673 1.00 93.44 188 GLY A CA 1
ATOM 1473 C C . GLY A 1 188 ? -6.713 9.734 9.941 1.00 93.44 188 GLY A C 1
ATOM 1474 O O . GLY A 1 188 ? -6.721 10.587 10.828 1.00 93.44 188 GLY A O 1
ATOM 1475 N N . PHE A 1 189 ? -7.793 9.439 9.216 1.00 90.50 189 PHE A N 1
ATOM 1476 C CA . PHE A 1 189 ? -9.060 10.148 9.343 1.00 90.50 189 PHE A CA 1
ATOM 1477 C C . PHE A 1 189 ? -9.941 9.631 10.490 1.00 90.50 189 PHE A C 1
ATOM 1479 O O . PHE A 1 189 ? -10.583 10.417 11.185 1.00 90.50 189 PHE A O 1
ATOM 1486 N N . LEU A 1 190 ? -9.973 8.313 10.709 1.00 88.12 190 LEU A N 1
ATOM 1487 C CA . LEU A 1 190 ? -10.904 7.661 11.637 1.00 88.12 190 LEU A CA 1
ATOM 1488 C C . LEU A 1 190 ? -10.325 7.403 13.027 1.00 88.12 190 LEU A C 1
ATOM 1490 O O . LEU A 1 190 ? -11.098 7.273 13.972 1.00 88.12 190 LEU A O 1
ATOM 1494 N N . THR A 1 191 ? -9.000 7.327 13.169 1.00 90.25 191 THR A N 1
ATOM 1495 C CA . THR A 1 191 ? -8.347 6.904 14.420 1.00 90.25 191 THR A CA 1
ATOM 1496 C C . THR A 1 191 ? -7.551 8.033 15.071 1.00 90.25 191 THR A C 1
ATOM 1498 O O . THR A 1 191 ? -7.370 9.106 14.492 1.00 90.25 191 THR A O 1
ATOM 1501 N N . ASP A 1 192 ? -7.064 7.809 16.290 1.00 91.00 192 ASP A N 1
ATOM 1502 C CA . ASP A 1 192 ? -6.188 8.736 17.025 1.00 91.00 192 ASP A CA 1
ATOM 1503 C C . ASP A 1 192 ? -4.736 8.271 17.111 1.00 91.00 192 ASP A C 1
ATOM 1505 O O . ASP A 1 192 ? -3.936 8.843 17.842 1.00 91.00 192 ASP A O 1
ATOM 1509 N N . VAL A 1 193 ? -4.366 7.281 16.299 1.00 93.62 193 VAL A N 1
ATOM 1510 C CA . VAL A 1 193 ? -2.982 6.816 16.213 1.00 93.62 193 VAL A CA 1
ATOM 1511 C C . VAL A 1 193 ? -2.052 7.929 15.737 1.00 93.62 193 VAL A C 1
ATOM 1513 O O . VAL A 1 193 ? -2.397 8.703 14.840 1.00 93.62 193 VAL A O 1
ATOM 1516 N N . GLY A 1 194 ? -0.866 7.998 16.340 1.00 94.75 194 GLY A N 1
ATOM 1517 C CA . GLY A 1 194 ? 0.197 8.908 15.938 1.00 94.75 194 GLY A CA 1
ATOM 1518 C C . GLY A 1 194 ? 0.861 8.489 14.624 1.00 94.75 194 GLY A C 1
ATOM 1519 O O . GLY A 1 194 ? 0.881 7.320 14.236 1.00 94.75 194 GLY A O 1
ATOM 1520 N N . LEU A 1 195 ? 1.428 9.465 13.910 1.00 95.88 195 LEU A N 1
ATOM 1521 C CA . LEU A 1 195 ? 2.077 9.223 12.617 1.00 95.88 195 LEU A CA 1
ATOM 1522 C C . LEU A 1 195 ? 3.222 8.205 12.729 1.00 95.88 195 LEU A C 1
ATOM 1524 O O . LEU A 1 195 ? 3.405 7.378 11.835 1.00 95.88 195 LEU A O 1
ATOM 1528 N N . LYS A 1 196 ? 3.989 8.260 13.823 1.00 96.75 196 LYS A N 1
ATOM 1529 C CA . LYS A 1 196 ? 5.149 7.397 14.056 1.00 96.75 196 LYS A CA 1
ATOM 1530 C C . LYS A 1 196 ? 4.726 5.937 14.192 1.00 96.75 196 LYS A C 1
ATOM 1532 O O . LYS A 1 196 ? 5.246 5.082 13.480 1.00 96.75 196 LYS A O 1
ATOM 1537 N N . GLU A 1 197 ? 3.768 5.659 15.069 1.00 96.50 197 GLU A N 1
ATOM 1538 C CA . GLU A 1 197 ? 3.263 4.314 15.342 1.00 96.50 197 GLU A CA 1
ATOM 1539 C C . GLU A 1 197 ? 2.594 3.727 14.098 1.00 96.50 197 GLU A C 1
ATOM 1541 O O . GLU A 1 197 ? 2.841 2.572 13.746 1.00 96.50 197 GLU A O 1
ATOM 1546 N N . PHE A 1 198 ? 1.812 4.548 13.387 1.00 96.12 198 PHE A N 1
ATOM 1547 C CA . PHE A 1 198 ? 1.226 4.166 12.108 1.00 96.12 198 PHE A CA 1
ATOM 1548 C C . PHE A 1 198 ? 2.307 3.779 11.094 1.00 96.12 198 PHE A C 1
ATOM 1550 O O . PHE A 1 198 ? 2.252 2.689 10.531 1.00 96.12 198 PHE A O 1
ATOM 1557 N N . THR A 1 199 ? 3.313 4.633 10.887 1.00 96.19 199 THR A N 1
ATOM 1558 C CA . THR A 1 199 ? 4.370 4.418 9.883 1.00 96.19 199 THR A CA 1
ATOM 1559 C C . THR A 1 199 ? 5.189 3.163 10.183 1.00 96.19 199 THR A C 1
ATOM 1561 O O . THR A 1 199 ? 5.439 2.369 9.275 1.00 96.19 199 THR A O 1
ATOM 1564 N N . LEU A 1 200 ? 5.545 2.939 11.455 1.00 96.50 200 LEU A N 1
ATOM 1565 C CA . LEU A 1 200 ? 6.297 1.760 11.897 1.00 96.50 200 LEU A CA 1
ATOM 1566 C C . LEU A 1 200 ? 5.549 0.444 11.650 1.00 96.50 200 LEU A C 1
ATOM 1568 O O . LEU A 1 200 ? 6.187 -0.572 11.392 1.00 96.50 200 LEU A O 1
ATOM 1572 N N . GLY A 1 201 ? 4.215 0.443 11.708 1.00 95.38 201 GLY A N 1
ATOM 1573 C CA . GLY A 1 201 ? 3.415 -0.731 11.352 1.00 95.38 201 GLY A CA 1
ATOM 1574 C C . GLY A 1 201 ? 3.160 -0.840 9.848 1.00 95.38 201 GLY A C 1
ATOM 1575 O O . GLY A 1 201 ? 3.338 -1.894 9.237 1.00 95.38 201 GLY A O 1
ATOM 1576 N N . ALA A 1 202 ? 2.739 0.262 9.234 1.00 96.19 202 ALA A N 1
ATOM 1577 C CA . ALA A 1 202 ? 2.179 0.276 7.892 1.00 96.19 202 ALA A CA 1
ATOM 1578 C C . ALA A 1 202 ? 3.225 0.135 6.780 1.00 96.19 202 ALA A C 1
ATOM 1580 O O . ALA A 1 202 ? 2.977 -0.576 5.803 1.00 96.19 202 ALA A O 1
ATOM 1581 N N . VAL A 1 203 ? 4.387 0.785 6.911 1.00 96.44 203 VAL A N 1
ATOM 1582 C CA . VAL A 1 203 ? 5.421 0.761 5.864 1.00 96.44 203 VAL A CA 1
ATOM 1583 C C . VAL A 1 203 ? 6.047 -0.629 5.724 1.00 96.44 203 VAL A C 1
ATOM 1585 O O . VAL A 1 203 ? 6.013 -1.153 4.609 1.00 96.44 203 VAL A O 1
ATOM 1588 N N . PRO A 1 204 ? 6.537 -1.294 6.794 1.00 95.69 204 PRO A N 1
ATOM 1589 C CA . PRO A 1 204 ? 7.086 -2.646 6.667 1.00 95.69 204 PRO A CA 1
ATOM 1590 C C . PRO A 1 204 ? 6.058 -3.643 6.129 1.00 95.69 204 PRO A C 1
ATOM 1592 O O . PRO A 1 204 ? 6.386 -4.488 5.301 1.00 95.69 204 PRO A O 1
ATOM 1595 N N . SER A 1 205 ? 4.797 -3.497 6.547 1.00 94.38 205 SER A N 1
ATOM 1596 C CA . SER A 1 205 ? 3.682 -4.309 6.064 1.00 94.38 205 SER A CA 1
ATOM 1597 C C . SER A 1 205 ? 3.503 -4.208 4.548 1.00 94.38 205 SER A C 1
ATOM 1599 O O . SER A 1 205 ? 3.486 -5.224 3.851 1.00 94.38 205 SER A O 1
ATOM 1601 N N . LYS A 1 206 ? 3.434 -2.986 4.005 1.00 92.75 206 LYS A N 1
ATOM 1602 C CA . LYS A 1 206 ? 3.276 -2.791 2.559 1.00 92.75 206 LYS A CA 1
ATOM 1603 C C . LYS A 1 206 ? 4.530 -3.157 1.780 1.00 92.75 206 LYS A C 1
ATOM 1605 O O . LYS A 1 206 ? 4.385 -3.729 0.707 1.00 92.75 206 LYS A O 1
ATOM 1610 N N . LEU A 1 207 ? 5.729 -2.897 2.301 1.00 93.88 207 LEU A N 1
ATOM 1611 C CA . LEU A 1 207 ? 6.965 -3.347 1.655 1.00 93.88 207 LEU A CA 1
ATOM 1612 C C . LEU A 1 207 ? 7.002 -4.868 1.513 1.00 93.88 207 LEU A C 1
ATOM 1614 O O . LEU A 1 207 ? 7.348 -5.365 0.447 1.00 93.88 207 LEU A O 1
ATOM 1618 N N . LEU A 1 208 ? 6.580 -5.596 2.549 1.00 91.38 208 LEU A N 1
ATOM 1619 C CA . LEU A 1 208 ? 6.483 -7.052 2.507 1.00 91.38 208 LEU A CA 1
ATOM 1620 C C . LEU A 1 208 ? 5.387 -7.541 1.550 1.00 91.38 208 LEU A C 1
ATOM 1622 O O . LEU A 1 208 ? 5.562 -8.550 0.881 1.00 91.38 208 LEU A O 1
ATOM 1626 N N . HIS A 1 209 ? 4.262 -6.835 1.467 1.00 89.81 209 HIS A N 1
ATOM 1627 C CA . HIS A 1 209 ? 3.184 -7.191 0.546 1.00 89.81 209 HIS A CA 1
ATOM 1628 C C . HIS A 1 209 ? 3.583 -6.945 -0.922 1.00 89.81 209 HIS A C 1
ATOM 1630 O O . HIS A 1 209 ? 3.357 -7.792 -1.782 1.00 89.81 209 HIS A O 1
ATOM 1636 N N . PHE A 1 210 ? 4.202 -5.800 -1.222 1.00 91.81 210 PHE A N 1
ATOM 1637 C CA . PHE A 1 210 ? 4.539 -5.401 -2.592 1.00 91.81 210 PHE A CA 1
ATOM 1638 C C . PHE A 1 210 ? 5.923 -5.855 -3.069 1.00 91.81 210 PHE A C 1
ATOM 1640 O O . PHE A 1 210 ? 6.212 -5.729 -4.257 1.00 91.81 210 PHE A O 1
ATOM 1647 N N . SER A 1 211 ? 6.762 -6.434 -2.208 1.00 90.94 211 SER A N 1
ATOM 1648 C CA . SER A 1 211 ? 7.999 -7.094 -2.649 1.00 90.94 211 SER A CA 1
ATOM 1649 C C . SER A 1 211 ? 7.705 -8.232 -3.627 1.00 90.94 211 SER A C 1
ATOM 1651 O O . SER A 1 211 ? 8.437 -8.433 -4.588 1.00 90.94 211 SER A O 1
ATOM 1653 N N . CYS A 1 212 ? 6.592 -8.931 -3.431 1.00 88.62 212 CYS A N 1
ATOM 1654 C CA . CYS A 1 212 ? 6.195 -10.061 -4.253 1.00 88.62 212 CYS A CA 1
ATOM 1655 C C . CYS A 1 212 ? 5.856 -9.665 -5.701 1.00 88.62 212 CYS A C 1
ATOM 1657 O O . CYS A 1 212 ? 6.529 -10.158 -6.606 1.00 88.62 212 CYS A O 1
ATOM 1659 N N . PRO A 1 213 ? 4.905 -8.744 -5.973 1.00 89.50 213 PRO A N 1
ATOM 1660 C CA . PRO A 1 213 ? 4.680 -8.256 -7.332 1.00 89.50 213 PRO A CA 1
ATOM 1661 C C . PRO A 1 213 ? 5.905 -7.550 -7.917 1.00 89.50 213 PRO A C 1
ATOM 1663 O O . PRO A 1 213 ? 6.099 -7.593 -9.127 1.00 89.50 213 PRO A O 1
ATOM 1666 N N . LEU A 1 214 ? 6.771 -6.947 -7.096 1.00 92.19 214 LEU A N 1
ATOM 1667 C CA . LEU A 1 214 ? 8.022 -6.393 -7.603 1.00 92.19 214 LEU A CA 1
ATOM 1668 C C . LEU A 1 214 ? 8.908 -7.497 -8.198 1.00 92.19 214 LEU A C 1
ATOM 1670 O O . LEU A 1 214 ? 9.370 -7.341 -9.323 1.00 92.19 214 LEU A O 1
ATOM 1674 N N . ILE A 1 215 ? 9.094 -8.618 -7.490 1.00 89.88 215 ILE A N 1
ATOM 1675 C CA . ILE A 1 215 ? 9.875 -9.765 -7.982 1.00 89.88 215 ILE A CA 1
ATOM 1676 C C . ILE A 1 215 ? 9.266 -10.337 -9.269 1.00 89.88 215 ILE A C 1
ATOM 1678 O O . ILE A 1 215 ? 10.009 -10.621 -10.202 1.00 89.88 215 ILE A O 1
ATOM 1682 N N . ILE A 1 216 ? 7.932 -10.420 -9.374 1.00 88.44 216 ILE A N 1
ATOM 1683 C CA . ILE A 1 216 ? 7.263 -10.808 -10.633 1.00 88.44 216 ILE A CA 1
ATOM 1684 C C . ILE A 1 216 ? 7.702 -9.888 -11.779 1.00 88.44 216 ILE A C 1
ATOM 1686 O O . ILE A 1 216 ? 8.058 -10.363 -12.853 1.00 88.44 216 ILE A O 1
ATOM 1690 N N . GLY A 1 217 ? 7.718 -8.574 -11.544 1.00 90.00 217 GLY A N 1
ATOM 1691 C CA . GLY A 1 217 ? 8.199 -7.603 -12.525 1.00 90.00 217 GLY A CA 1
ATOM 1692 C C . GLY A 1 217 ? 9.672 -7.808 -12.891 1.00 90.00 217 GLY A C 1
ATOM 1693 O O . GLY A 1 217 ? 10.022 -7.737 -14.066 1.00 90.00 217 GLY A O 1
ATOM 1694 N N . ILE A 1 218 ? 10.533 -8.095 -11.907 1.00 91.00 218 ILE A N 1
ATOM 1695 C CA . ILE A 1 218 ? 11.972 -8.338 -12.121 1.00 91.00 218 ILE A CA 1
ATOM 1696 C C . ILE A 1 218 ? 12.192 -9.511 -13.089 1.00 91.00 218 ILE A C 1
ATOM 1698 O O . ILE A 1 218 ? 12.990 -9.377 -14.022 1.00 91.00 218 ILE A O 1
ATOM 1702 N N . GLU A 1 219 ? 11.459 -10.608 -12.892 1.00 89.06 219 GLU A N 1
ATOM 1703 C CA . GLU A 1 219 ? 11.582 -11.859 -13.658 1.00 89.06 219 GLU A CA 1
ATOM 1704 C C . GLU A 1 219 ? 10.847 -11.839 -15.009 1.00 89.06 219 GLU A C 1
ATOM 1706 O O . GLU A 1 219 ? 11.087 -12.688 -15.869 1.00 89.06 219 GLU A O 1
ATOM 1711 N N . ALA A 1 220 ? 9.950 -10.879 -15.231 1.00 88.38 220 ALA A N 1
ATOM 1712 C CA . ALA A 1 220 ? 9.172 -10.810 -16.458 1.00 88.38 220 ALA A CA 1
ATOM 1713 C C . ALA A 1 220 ? 10.040 -10.495 -17.689 1.00 88.38 220 ALA A C 1
ATOM 1715 O O . ALA A 1 220 ? 10.872 -9.579 -17.683 1.00 88.38 220 ALA A O 1
ATOM 1716 N N . SER A 1 221 ? 9.791 -11.221 -18.783 1.00 87.00 221 SER A N 1
ATOM 1717 C CA . SER A 1 221 ? 10.460 -11.018 -20.075 1.00 87.00 221 SER A CA 1
ATOM 1718 C C . SER A 1 221 ? 9.903 -9.826 -20.853 1.00 87.00 221 SER A C 1
ATOM 1720 O O . SER A 1 221 ? 10.585 -9.273 -21.709 1.00 87.00 221 SER A O 1
ATOM 1722 N N . SER A 1 222 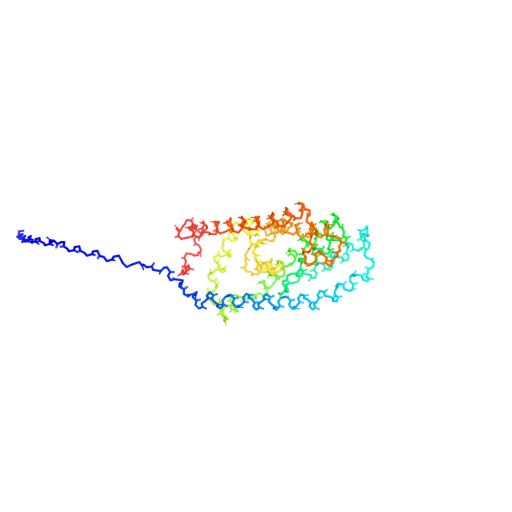? 8.666 -9.422 -20.565 1.00 87.69 222 SER A N 1
ATOM 1723 C CA . SER A 1 222 ? 8.027 -8.231 -21.129 1.00 87.69 222 SER A CA 1
ATOM 1724 C C . SER A 1 222 ? 7.089 -7.578 -20.114 1.00 87.69 222 SER A C 1
ATOM 1726 O O . SER A 1 222 ? 6.537 -8.252 -19.240 1.00 87.69 222 SER A O 1
ATOM 1728 N N . LEU A 1 223 ? 6.835 -6.275 -20.256 1.00 83.62 223 LEU A N 1
ATOM 1729 C CA . LEU A 1 223 ? 5.868 -5.576 -19.403 1.00 83.62 223 LEU A CA 1
ATOM 1730 C C . LEU A 1 223 ? 4.462 -6.190 -19.520 1.00 83.62 223 LEU A C 1
ATOM 1732 O O . LEU A 1 223 ? 3.753 -6.325 -18.526 1.00 83.62 223 LEU A O 1
ATOM 1736 N N . SER A 1 224 ? 4.082 -6.624 -20.724 1.00 84.19 224 SER A N 1
ATOM 1737 C CA . SER A 1 224 ? 2.811 -7.312 -20.959 1.00 84.19 224 SER A CA 1
ATOM 1738 C C . SER A 1 224 ? 2.723 -8.635 -20.192 1.00 84.19 224 SER A C 1
ATOM 1740 O O . SER A 1 224 ? 1.702 -8.886 -19.556 1.00 84.19 224 SER A O 1
ATOM 1742 N N . SER A 1 225 ? 3.796 -9.437 -20.161 1.00 84.38 225 SER A N 1
ATOM 1743 C CA . SER A 1 225 ? 3.838 -10.679 -19.370 1.00 84.38 225 SER A CA 1
ATOM 1744 C C . SER A 1 225 ? 3.715 -10.414 -17.863 1.00 84.38 225 SER A C 1
ATOM 1746 O O . SER A 1 225 ? 2.941 -11.080 -17.180 1.00 84.38 225 SER A O 1
ATOM 1748 N N . ALA A 1 226 ? 4.373 -9.362 -17.352 1.00 83.06 226 ALA A N 1
ATOM 1749 C CA . ALA A 1 226 ? 4.247 -8.950 -15.953 1.00 83.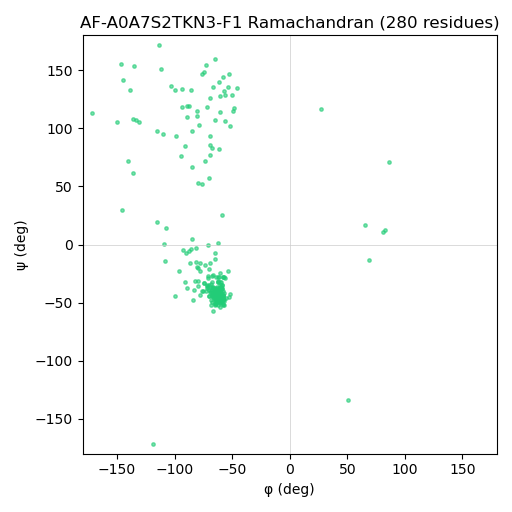06 226 ALA A CA 1
ATOM 1750 C C . ALA A 1 226 ? 2.805 -8.565 -15.584 1.00 83.06 226 ALA A C 1
ATOM 1752 O O . ALA A 1 226 ? 2.320 -8.936 -14.518 1.00 83.06 226 ALA A O 1
ATOM 1753 N N . LEU A 1 227 ? 2.122 -7.810 -16.451 1.00 81.00 227 LEU A N 1
ATOM 1754 C CA . LEU A 1 227 ? 0.774 -7.296 -16.190 1.00 81.00 227 LEU A CA 1
ATOM 1755 C C . LEU A 1 227 ? -0.334 -8.335 -16.416 1.00 81.00 227 LEU A C 1
ATOM 1757 O O . LEU A 1 227 ? -1.358 -8.285 -15.737 1.00 81.00 227 LEU A O 1
ATOM 1761 N N . SER A 1 228 ? -0.146 -9.260 -17.359 1.00 79.38 228 SER A N 1
ATOM 1762 C CA . SER A 1 228 ? -1.094 -10.348 -17.646 1.00 79.38 228 SER A CA 1
ATOM 1763 C C . SER A 1 228 ? -0.970 -11.525 -16.678 1.00 79.38 228 SER A C 1
ATOM 1765 O O . SER A 1 228 ? -1.918 -12.295 -16.536 1.00 79.38 228 SER A O 1
ATOM 1767 N N . GLY A 1 229 ? 0.166 -11.647 -15.984 1.00 68.88 229 GLY A N 1
ATOM 1768 C CA . GLY A 1 229 ? 0.452 -12.779 -15.108 1.00 68.88 229 GLY A CA 1
ATOM 1769 C C . GLY A 1 229 ? 0.954 -14.021 -15.849 1.00 68.88 229 GLY A C 1
ATOM 1770 O O . GLY A 1 229 ? 1.073 -15.071 -15.220 1.00 68.88 229 GLY A O 1
ATOM 1771 N N . ASP A 1 230 ? 1.289 -13.907 -17.141 1.00 69.88 230 ASP A N 1
ATOM 1772 C CA . ASP A 1 230 ? 1.974 -14.949 -17.917 1.00 69.88 230 ASP A CA 1
ATOM 1773 C C . ASP A 1 230 ? 3.447 -15.021 -17.503 1.00 69.88 230 ASP A C 1
ATOM 1775 O O . ASP A 1 230 ? 4.366 -14.582 -18.197 1.00 69.88 230 ASP A O 1
ATOM 1779 N N . VAL A 1 231 ? 3.686 -15.544 -16.305 1.00 61.00 231 VAL A N 1
ATOM 1780 C CA . VAL A 1 231 ? 5.040 -15.778 -15.819 1.00 61.00 231 VAL A CA 1
ATOM 1781 C C . VAL A 1 231 ? 5.466 -17.159 -16.292 1.00 61.00 231 VAL A C 1
ATOM 1783 O O . VAL A 1 231 ? 4.846 -18.160 -15.928 1.00 61.00 231 VAL A O 1
ATOM 1786 N N . ASN A 1 232 ? 6.541 -17.219 -17.084 1.00 60.94 232 ASN A N 1
ATOM 1787 C CA . ASN A 1 232 ? 7.180 -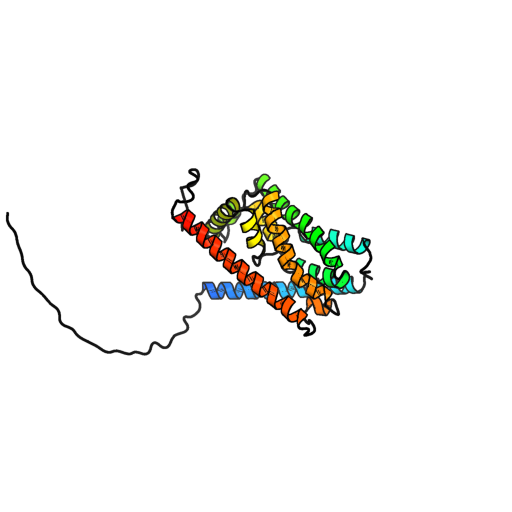18.480 -17.461 1.00 60.94 232 ASN A CA 1
ATOM 1788 C C . ASN A 1 232 ? 7.343 -19.362 -16.213 1.00 60.94 232 ASN A C 1
ATOM 1790 O O . ASN A 1 232 ? 7.738 -18.875 -15.148 1.00 60.94 232 ASN A O 1
ATOM 1794 N N . THR A 1 233 ? 7.001 -20.646 -16.341 1.00 58.84 233 THR A N 1
ATOM 1795 C CA . THR A 1 233 ? 6.880 -21.644 -15.263 1.00 58.84 233 THR A CA 1
ATOM 1796 C C . THR A 1 233 ? 8.233 -22.033 -14.658 1.00 58.84 233 THR A C 1
ATOM 1798 O O . THR A 1 233 ? 8.626 -23.198 -14.653 1.00 58.84 233 THR A O 1
ATOM 1801 N N . SER A 1 234 ? 8.979 -21.057 -14.152 1.00 69.62 234 SER A N 1
ATOM 1802 C CA . SER A 1 234 ? 10.095 -21.294 -13.252 1.00 69.62 234 SER A CA 1
ATOM 1803 C C . SER A 1 234 ? 9.543 -21.613 -11.857 1.00 69.62 234 SER A C 1
ATOM 1805 O O . SER A 1 234 ? 8.509 -21.088 -11.436 1.00 69.62 234 SER A O 1
ATOM 1807 N N . TRP A 1 235 ? 10.231 -22.472 -11.107 1.00 74.19 235 TRP A N 1
ATOM 1808 C CA . TRP A 1 235 ? 9.895 -22.763 -9.707 1.00 74.19 235 TRP A CA 1
ATOM 1809 C C . TRP A 1 235 ? 9.893 -21.492 -8.834 1.00 74.19 235 TRP A C 1
ATOM 1811 O O . TRP A 1 235 ? 9.148 -21.404 -7.856 1.00 74.19 235 TRP A O 1
ATOM 1821 N N . LEU A 1 236 ? 10.687 -20.489 -9.223 1.00 69.00 236 LEU A N 1
ATOM 1822 C CA . LEU A 1 236 ? 10.757 -19.186 -8.575 1.00 69.00 236 LEU A CA 1
ATOM 1823 C C . LEU A 1 236 ? 9.427 -18.434 -8.718 1.00 69.00 236 LEU A C 1
ATOM 1825 O O . LEU A 1 236 ? 8.925 -17.885 -7.742 1.00 69.00 236 LEU A O 1
ATOM 1829 N N . SER A 1 237 ? 8.800 -18.505 -9.895 1.00 66.81 237 SER A N 1
ATOM 1830 C CA . SER A 1 237 ? 7.471 -17.944 -10.161 1.00 66.81 237 SER A CA 1
ATOM 1831 C C . SER A 1 237 ? 6.429 -18.530 -9.203 1.00 66.81 237 SER A C 1
ATOM 1833 O O . SER A 1 237 ? 5.654 -17.793 -8.598 1.00 66.81 237 SER A O 1
ATOM 1835 N N . VAL A 1 238 ? 6.454 -19.852 -8.987 1.00 70.56 238 VAL A N 1
ATOM 1836 C CA . VAL A 1 238 ? 5.532 -20.532 -8.060 1.00 70.56 238 VAL A CA 1
ATOM 1837 C C . VAL A 1 238 ? 5.715 -20.025 -6.631 1.00 70.56 238 VAL A C 1
ATOM 1839 O O . VAL A 1 238 ? 4.731 -19.685 -5.980 1.00 70.56 238 VAL A O 1
ATOM 1842 N N . LEU A 1 239 ? 6.954 -19.910 -6.145 1.00 74.50 239 LEU A N 1
ATOM 1843 C CA . LEU A 1 239 ? 7.217 -19.350 -4.815 1.00 74.50 239 LEU A CA 1
ATOM 1844 C C . LEU A 1 239 ? 6.732 -17.905 -4.696 1.00 74.50 239 LEU A C 1
ATOM 1846 O O . LEU A 1 239 ? 6.106 -17.554 -3.699 1.00 74.50 239 LEU A O 1
ATOM 1850 N N . VAL A 1 240 ? 6.965 -17.087 -5.720 1.00 71.50 240 VAL A N 1
ATOM 1851 C CA . VAL A 1 240 ? 6.580 -15.673 -5.734 1.00 71.50 240 VAL A CA 1
ATOM 1852 C C . VAL A 1 240 ? 5.058 -15.486 -5.756 1.00 71.50 240 VAL A C 1
ATOM 1854 O O . VAL A 1 240 ? 4.582 -14.496 -5.210 1.00 71.50 240 VAL A O 1
ATOM 1857 N N . PHE A 1 241 ? 4.280 -16.430 -6.297 1.00 70.88 241 PHE A N 1
ATOM 1858 C CA . PHE A 1 241 ? 2.810 -16.392 -6.251 1.00 70.88 241 PHE A CA 1
ATOM 1859 C C . PHE A 1 241 ? 2.200 -17.072 -5.026 1.00 70.88 241 PHE A C 1
ATOM 1861 O O . PHE A 1 241 ? 1.198 -16.593 -4.496 1.00 70.88 241 PHE A O 1
ATOM 1868 N N . VAL A 1 242 ? 2.771 -18.184 -4.564 1.00 77.12 242 VAL A N 1
ATOM 1869 C CA . VAL A 1 242 ? 2.221 -18.959 -3.442 1.00 77.12 242 VAL A CA 1
ATOM 1870 C C . VAL A 1 242 ? 2.544 -18.287 -2.111 1.00 77.12 242 VAL A C 1
ATOM 1872 O O . VAL A 1 242 ? 1.664 -18.159 -1.261 1.00 77.12 242 VAL A O 1
ATOM 1875 N N . LEU A 1 243 ? 3.775 -17.802 -1.928 1.00 79.69 243 LEU A N 1
ATOM 1876 C CA . LEU A 1 243 ? 4.215 -17.192 -0.673 1.00 79.69 243 LEU A CA 1
ATOM 1877 C C . LEU A 1 243 ? 3.362 -15.986 -0.230 1.00 79.69 243 LEU A C 1
ATOM 1879 O O . LEU A 1 243 ? 2.966 -15.966 0.933 1.00 79.69 243 LEU A O 1
ATOM 1883 N N . PRO A 1 244 ? 3.017 -15.005 -1.085 1.00 75.38 244 PRO A N 1
ATOM 1884 C CA . PRO A 1 244 ? 2.211 -13.854 -0.684 1.00 75.38 244 PRO A CA 1
ATOM 1885 C C . PRO A 1 244 ? 0.776 -14.254 -0.366 1.00 75.38 244 PRO A C 1
ATOM 1887 O O . PRO A 1 244 ? 0.181 -13.670 0.535 1.00 75.38 244 PRO A O 1
ATOM 1890 N N . ILE A 1 245 ? 0.219 -15.248 -1.067 1.00 74.50 245 ILE A N 1
ATOM 1891 C CA . ILE A 1 245 ? -1.119 -15.778 -0.778 1.00 74.50 245 ILE A CA 1
ATOM 1892 C C . ILE A 1 245 ? -1.111 -16.438 0.599 1.00 74.50 245 ILE A C 1
ATOM 1894 O O . ILE A 1 245 ? -1.924 -16.084 1.449 1.00 74.50 245 ILE A O 1
ATOM 1898 N N . VAL A 1 246 ? -0.160 -17.344 0.847 1.00 79.50 246 VAL A N 1
ATOM 1899 C CA . VAL A 1 246 ? 0.001 -18.014 2.145 1.00 79.50 246 VAL A CA 1
ATOM 1900 C C . VAL A 1 246 ? 0.213 -16.985 3.252 1.00 79.50 246 VAL A C 1
ATOM 1902 O O . VAL A 1 246 ? -0.472 -17.028 4.271 1.00 79.50 246 VAL A O 1
ATOM 1905 N N . LEU A 1 247 ? 1.097 -16.012 3.037 1.00 79.06 247 LEU A N 1
ATOM 1906 C CA . LEU A 1 247 ? 1.375 -14.948 3.994 1.00 79.06 247 LEU A CA 1
ATOM 1907 C C . LEU A 1 247 ? 0.136 -14.081 4.255 1.00 79.06 247 LEU A C 1
ATOM 1909 O O . LEU A 1 247 ? -0.169 -13.794 5.410 1.00 79.06 247 LEU A O 1
ATOM 1913 N N . SER A 1 248 ? -0.627 -13.733 3.218 1.00 74.69 248 SER A N 1
ATOM 1914 C CA . SER A 1 248 ? -1.883 -12.986 3.354 1.00 74.69 248 SER A CA 1
ATOM 1915 C C . SER A 1 248 ? -2.909 -13.770 4.166 1.00 74.69 248 SER A C 1
ATOM 1917 O O . SER A 1 248 ? -3.517 -13.215 5.077 1.00 74.69 248 SER A O 1
ATOM 1919 N N . VAL A 1 249 ? -3.080 -15.068 3.893 1.00 77.00 249 VAL A N 1
ATOM 1920 C CA . VAL A 1 249 ? -4.002 -15.936 4.641 1.00 77.00 249 VAL A CA 1
ATOM 1921 C C . VAL A 1 249 ? -3.584 -16.037 6.108 1.00 77.00 249 VAL A C 1
ATOM 1923 O O . VAL A 1 249 ? -4.423 -15.868 6.992 1.00 77.00 249 VAL A O 1
ATOM 1926 N N . LEU A 1 250 ? -2.293 -16.248 6.383 1.00 82.38 250 LEU A N 1
ATOM 1927 C CA . LEU A 1 250 ? -1.762 -16.314 7.746 1.00 82.38 250 LEU A CA 1
ATOM 1928 C C . LEU A 1 250 ? -1.945 -14.989 8.495 1.00 82.38 250 LEU A C 1
ATOM 1930 O O . LEU A 1 250 ? -2.350 -14.993 9.656 1.00 82.38 250 LEU A O 1
ATOM 1934 N N . LEU A 1 251 ? -1.700 -13.852 7.840 1.00 79.00 251 LEU A N 1
ATOM 1935 C CA . LEU A 1 251 ? -1.857 -12.532 8.450 1.00 79.00 251 LEU A CA 1
ATOM 1936 C C . LEU A 1 251 ? -3.325 -12.153 8.656 1.00 79.00 251 LEU A C 1
ATOM 1938 O O . LEU A 1 251 ? -3.656 -11.576 9.690 1.00 79.00 251 LEU A O 1
ATOM 1942 N N . LEU A 1 252 ? -4.224 -12.535 7.747 1.00 75.06 252 LEU A N 1
ATOM 1943 C CA . LEU A 1 252 ? -5.668 -12.384 7.939 1.00 75.06 252 LEU A CA 1
ATOM 1944 C C . LEU A 1 252 ? -6.172 -13.255 9.094 1.00 75.06 252 LEU A C 1
ATOM 1946 O O . LEU A 1 252 ? -6.949 -12.778 9.922 1.00 75.06 252 LEU A O 1
ATOM 1950 N N . ALA A 1 253 ? -5.702 -14.502 9.196 1.00 77.19 253 ALA A N 1
ATOM 1951 C CA . ALA A 1 253 ? -6.021 -15.382 10.316 1.00 77.19 253 ALA A CA 1
ATOM 1952 C C . ALA A 1 253 ? -5.495 -14.812 11.643 1.00 77.19 253 ALA A C 1
ATOM 1954 O O . ALA A 1 253 ? -6.232 -14.771 12.630 1.00 77.19 253 ALA A O 1
ATOM 1955 N N . ALA A 1 254 ? -4.261 -14.297 11.656 1.00 80.06 254 ALA A N 1
ATOM 1956 C CA . ALA A 1 254 ? -3.691 -13.608 12.807 1.00 80.06 254 ALA A CA 1
ATOM 1957 C C . ALA A 1 254 ? -4.520 -12.370 13.181 1.00 80.06 254 ALA A C 1
ATOM 1959 O O . ALA A 1 254 ? -4.875 -12.202 14.345 1.00 80.06 254 ALA A O 1
ATOM 1960 N N . MET A 1 255 ? -4.904 -11.540 12.207 1.00 76.56 255 MET A N 1
ATOM 1961 C CA . MET A 1 255 ? -5.766 -10.376 12.424 1.00 76.56 255 MET A CA 1
ATOM 1962 C C . MET A 1 255 ? -7.112 -10.774 13.030 1.00 76.56 255 MET A C 1
ATOM 1964 O O . MET A 1 255 ? -7.515 -10.197 14.037 1.00 76.56 255 MET A O 1
ATOM 1968 N N . ALA A 1 256 ? -7.781 -11.790 12.483 1.00 75.94 256 ALA A N 1
ATOM 1969 C CA . ALA A 1 256 ? -9.046 -12.288 13.012 1.00 75.94 256 ALA A CA 1
ATOM 1970 C C . ALA A 1 256 ? -8.897 -12.821 14.447 1.00 75.94 256 ALA A C 1
ATOM 1972 O O . ALA A 1 256 ? -9.724 -12.519 15.311 1.00 75.94 256 ALA A O 1
ATOM 1973 N N . TYR A 1 257 ? -7.823 -13.566 14.722 1.00 84.19 257 TYR A N 1
ATOM 1974 C CA . TYR A 1 257 ? -7.503 -14.064 16.058 1.00 84.19 257 TYR A CA 1
ATOM 1975 C C . TYR A 1 257 ? -7.284 -12.919 17.057 1.00 84.19 257 TYR A C 1
ATOM 1977 O O . TYR A 1 257 ? -7.889 -12.913 18.132 1.00 84.19 257 TYR A O 1
ATOM 1985 N N . TYR A 1 258 ? -6.487 -11.912 16.689 1.00 76.44 258 TYR A N 1
ATOM 1986 C CA . TYR A 1 258 ? -6.209 -10.753 17.539 1.00 76.44 258 TYR A CA 1
ATOM 1987 C C . TYR A 1 258 ? -7.450 -9.901 17.788 1.00 76.44 258 TYR A C 1
ATOM 1989 O O . TYR A 1 258 ? -7.734 -9.569 18.939 1.00 76.44 258 TYR A O 1
ATOM 1997 N N . VAL A 1 259 ? -8.227 -9.599 16.745 1.00 75.44 259 VAL A N 1
ATOM 1998 C CA . VAL A 1 259 ? -9.484 -8.850 16.871 1.00 75.44 259 VAL A CA 1
ATOM 1999 C C . VAL A 1 259 ? -10.453 -9.600 17.785 1.00 75.44 259 VAL A C 1
ATOM 2001 O O . VAL A 1 259 ? -11.004 -9.002 18.705 1.00 75.44 259 VAL A O 1
ATOM 2004 N N . LYS A 1 260 ? -10.604 -10.922 17.623 1.00 79.94 260 LYS A N 1
ATOM 2005 C CA . LYS A 1 260 ? -11.444 -11.746 18.508 1.00 79.94 260 LYS A CA 1
ATOM 2006 C C . LYS A 1 260 ? -10.956 -11.711 19.960 1.00 79.94 260 LYS A C 1
ATOM 2008 O O . LYS A 1 260 ? -11.773 -11.612 20.877 1.00 79.94 260 LYS A O 1
ATOM 2013 N N . GLY A 1 261 ? -9.642 -11.768 20.179 1.00 78.12 261 GLY A N 1
ATOM 2014 C CA . GLY A 1 261 ? -9.034 -11.644 21.504 1.00 78.12 261 GLY A CA 1
ATOM 2015 C C . GLY A 1 261 ? -9.301 -10.284 22.154 1.00 78.12 261 GLY A C 1
ATOM 2016 O O . GLY A 1 261 ? -9.702 -10.229 23.317 1.00 78.12 261 GLY A O 1
ATOM 2017 N N . ALA A 1 262 ? -9.146 -9.195 21.400 1.00 73.50 262 ALA A N 1
ATOM 2018 C CA . ALA A 1 262 ? -9.412 -7.838 21.869 1.00 73.50 262 ALA A CA 1
ATOM 2019 C C . ALA A 1 262 ? -10.903 -7.619 22.179 1.00 73.50 262 ALA A C 1
ATOM 2021 O O . ALA A 1 262 ? -11.241 -7.114 23.248 1.00 73.50 262 ALA A O 1
ATOM 2022 N N . LEU A 1 263 ? -11.802 -8.096 21.312 1.00 73.38 263 LEU A N 1
ATOM 2023 C CA . LEU A 1 263 ? -13.249 -8.052 21.544 1.00 73.38 263 LEU A CA 1
ATOM 2024 C C . LEU A 1 263 ? -13.659 -8.836 22.797 1.00 73.38 263 LEU A C 1
ATOM 2026 O O . LEU A 1 263 ? -14.508 -8.379 23.558 1.00 73.38 263 LEU A O 1
ATOM 2030 N N . LYS A 1 264 ? -13.033 -9.992 23.061 1.00 80.12 264 LYS A N 1
ATOM 2031 C CA . LYS A 1 264 ? -13.281 -10.763 24.289 1.00 80.12 264 LYS A CA 1
ATOM 2032 C C . LYS A 1 264 ? -12.843 -9.996 25.542 1.00 80.12 264 LYS A C 1
ATOM 2034 O O . LYS A 1 264 ? -13.561 -10.022 26.536 1.00 80.12 264 LYS A O 1
ATOM 2039 N N . LYS A 1 265 ? -11.700 -9.298 25.499 1.00 76.81 265 LYS A N 1
ATOM 2040 C CA . LYS A 1 265 ? -11.236 -8.445 26.611 1.00 76.81 265 LYS A CA 1
ATOM 2041 C C . LYS A 1 265 ? -12.189 -7.275 26.872 1.00 76.81 265 LYS A C 1
ATOM 2043 O O . LYS A 1 265 ? -12.508 -7.022 28.029 1.00 76.81 265 LYS A O 1
ATOM 2048 N N . LEU A 1 266 ? -12.683 -6.631 25.810 1.00 69.88 266 LEU A N 1
ATOM 2049 C CA . LEU A 1 266 ? -13.680 -5.558 25.899 1.00 69.88 266 LEU A CA 1
ATOM 2050 C C . LEU A 1 266 ? -15.003 -6.057 26.496 1.00 69.88 266 LEU A C 1
ATOM 2052 O O . LEU A 1 266 ? -15.529 -5.438 27.413 1.00 69.88 266 LEU A O 1
ATOM 2056 N N . LYS A 1 267 ? -15.515 -7.208 26.035 1.00 74.19 267 LYS A N 1
ATOM 2057 C CA . LYS A 1 267 ? -16.756 -7.806 26.562 1.00 74.19 267 LYS A CA 1
ATOM 2058 C C . LYS A 1 267 ? -16.663 -8.148 28.051 1.00 74.19 267 LYS A C 1
ATOM 2060 O O . LYS A 1 267 ? -17.652 -8.046 28.764 1.00 74.19 267 LYS A O 1
ATOM 2065 N N . ASN A 1 268 ? -15.488 -8.570 28.505 1.00 80.44 268 ASN A N 1
ATOM 2066 C CA . ASN A 1 268 ? -15.272 -8.981 29.888 1.00 80.44 268 ASN A CA 1
ATOM 2067 C C . ASN A 1 268 ? -14.954 -7.806 30.832 1.00 80.44 268 ASN A C 1
ATOM 2069 O O . ASN A 1 268 ? -14.616 -8.060 31.983 1.00 80.44 268 ASN A O 1
ATOM 2073 N N . GLY A 1 269 ? -15.002 -6.552 30.361 1.00 66.88 269 GLY A N 1
ATOM 2074 C CA . GLY A 1 269 ? -14.682 -5.376 31.181 1.00 66.88 269 GLY A CA 1
ATOM 2075 C C . GLY A 1 269 ? -13.220 -5.311 31.638 1.00 66.88 269 GLY A C 1
ATOM 2076 O O . GLY A 1 269 ? -12.901 -4.590 32.568 1.00 66.88 269 GLY A O 1
ATOM 2077 N N . VAL A 1 270 ? -12.320 -6.078 31.011 1.00 63.75 270 VAL A N 1
ATOM 2078 C CA . VAL A 1 270 ? -10.905 -6.167 31.426 1.00 63.75 270 VAL A CA 1
ATOM 2079 C C . VAL A 1 270 ? -10.090 -4.973 30.914 1.00 63.75 270 VAL A C 1
ATOM 2081 O O . VAL A 1 270 ? -9.020 -4.682 31.435 1.00 63.75 270 VAL A O 1
ATOM 2084 N N . MET A 1 271 ? -10.582 -4.275 29.888 1.00 59.47 271 MET A N 1
ATOM 2085 C CA . MET A 1 271 ? -10.054 -2.972 29.474 1.00 59.47 271 MET A CA 1
ATOM 2086 C C . MET A 1 271 ? -10.888 -1.881 30.140 1.00 59.47 271 MET A C 1
ATOM 2088 O O . MET A 1 271 ? -11.777 -1.300 29.520 1.00 59.47 271 MET A O 1
ATOM 2092 N N . ASP A 1 272 ? -10.635 -1.689 31.429 1.00 49.53 272 ASP A N 1
ATOM 2093 C CA . ASP A 1 272 ? -11.283 -0.688 32.269 1.00 49.53 272 ASP A CA 1
ATOM 2094 C C . ASP A 1 272 ? -10.559 0.659 32.119 1.00 49.53 272 ASP A C 1
ATOM 2096 O O . ASP A 1 272 ? -9.898 1.149 33.029 1.00 49.53 272 ASP A O 1
ATOM 2100 N N . ASP A 1 273 ? -10.643 1.253 30.928 1.00 47.50 273 ASP A N 1
ATOM 2101 C CA . ASP A 1 273 ? -10.398 2.686 30.795 1.00 47.50 273 ASP A CA 1
ATOM 2102 C C . ASP A 1 273 ? -11.735 3.354 31.116 1.00 47.50 273 ASP A C 1
ATOM 2104 O O . ASP A 1 273 ? -12.638 3.391 30.272 1.00 47.50 273 ASP A O 1
ATOM 2108 N N . GLY A 1 274 ? -11.884 3.819 32.363 1.00 47.88 274 GLY A N 1
ATOM 2109 C CA . GLY A 1 274 ? -13.104 4.366 32.983 1.00 47.88 274 GLY A CA 1
ATOM 2110 C C . GLY A 1 274 ? -13.735 5.595 32.307 1.00 47.88 274 GLY A C 1
ATOM 2111 O O . GLY A 1 274 ? -14.417 6.385 32.948 1.00 47.88 274 GLY A O 1
ATOM 2112 N N . THR A 1 275 ? -13.507 5.790 31.012 1.00 46.09 275 THR A N 1
ATOM 2113 C CA . THR A 1 275 ? -13.982 6.914 30.210 1.00 46.09 275 THR A CA 1
ATOM 2114 C C . THR A 1 275 ? -15.095 6.520 29.225 1.00 46.09 275 THR A C 1
ATOM 2116 O O . THR A 1 275 ? -15.765 7.410 28.713 1.00 46.09 275 THR A O 1
ATOM 2119 N N . TYR A 1 276 ? -15.351 5.226 28.952 1.00 47.03 276 TYR A N 1
ATOM 2120 C CA . TYR A 1 276 ? -16.254 4.838 27.842 1.00 47.03 276 TYR A CA 1
ATOM 2121 C C . TYR A 1 276 ? -17.120 3.578 28.058 1.00 47.03 276 TYR A C 1
ATOM 2123 O O . TYR A 1 276 ? -17.480 2.908 27.084 1.00 47.03 276 TYR A O 1
ATOM 2131 N N . ALA A 1 277 ? -17.493 3.259 29.303 1.00 41.53 277 ALA A N 1
ATOM 2132 C CA . ALA A 1 277 ? -18.322 2.089 29.639 1.00 41.53 277 ALA A CA 1
ATOM 2133 C C . ALA A 1 277 ? -19.763 2.128 29.076 1.00 41.53 277 ALA A C 1
ATOM 2135 O O . ALA A 1 277 ? -20.447 1.106 29.049 1.00 41.53 277 ALA A O 1
ATOM 2136 N N . GLU A 1 278 ? -20.237 3.265 28.565 1.00 41.62 278 GLU A N 1
ATOM 2137 C CA . GLU A 1 278 ? -21.555 3.344 27.939 1.00 41.62 278 GLU A CA 1
ATOM 2138 C C . GLU A 1 278 ? -21.479 3.128 26.420 1.00 41.62 278 GLU A C 1
ATOM 2140 O O . GLU A 1 278 ? -20.921 3.938 25.682 1.00 41.62 278 GLU A O 1
ATOM 2145 N N . LYS A 1 279 ? -22.155 2.071 25.949 1.00 41.94 279 LYS A N 1
ATOM 2146 C CA . LYS A 1 279 ? -22.517 1.777 24.544 1.00 41.94 279 LYS A CA 1
ATOM 2147 C C . LYS A 1 279 ? -21.466 1.040 23.707 1.00 41.94 279 LYS A C 1
ATOM 2149 O O . LYS A 1 279 ? -20.956 1.543 22.710 1.00 41.94 279 LYS A O 1
ATOM 2154 N N . LEU A 1 280 ? -21.266 -0.235 24.026 1.00 39.84 280 LEU A N 1
ATOM 2155 C CA . LEU A 1 280 ? -21.0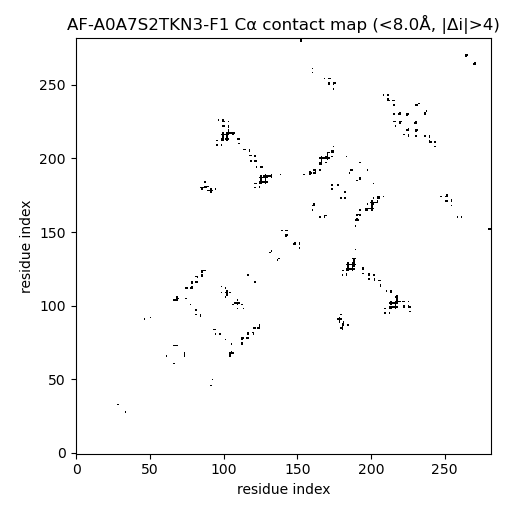92 -1.265 22.997 1.00 39.84 280 LEU A CA 1
ATOM 2156 C C . LEU A 1 280 ? -22.452 -1.955 22.825 1.00 39.84 280 LEU A C 1
ATOM 2158 O O . LEU A 1 280 ? -22.795 -2.853 23.586 1.00 39.84 280 LEU A O 1
ATOM 2162 N N . ILE A 1 281 ? -23.256 -1.474 21.874 1.00 40.12 281 ILE A N 1
ATOM 2163 C CA . ILE A 1 281 ? -24.432 -2.215 21.402 1.00 40.12 281 ILE A CA 1
ATOM 2164 C C . ILE A 1 281 ? -23.888 -3.243 20.409 1.00 40.12 281 ILE A C 1
ATOM 2166 O O . ILE A 1 281 ? -23.347 -2.861 19.370 1.00 40.12 281 ILE A O 1
ATOM 2170 N N . VAL A 1 282 ? -23.943 -4.517 20.802 1.00 37.28 282 VAL A N 1
ATOM 2171 C CA . VAL A 1 282 ? -23.700 -5.680 19.935 1.00 37.28 282 VAL A CA 1
ATOM 2172 C C . VAL A 1 282 ? -24.951 -5.950 19.114 1.00 37.28 282 VAL A C 1
ATOM 2174 O O . VAL A 1 282 ? -26.047 -5.877 19.714 1.00 37.28 282 VAL A O 1
#

Mean predicted aligned error: 12.86 Å

Solvent-accessible surface area (backbone atoms only — not comparable to full-atom values): 15983 Å² total; per-residue (Å²): 139,85,86,87,86,86,88,84,90,88,84,83,89,81,88,76,93,74,90,70,82,75,73,84,70,79,72,77,74,52,75,65,56,53,53,50,50,52,52,52,51,53,51,52,49,52,46,52,50,52,46,56,66,53,46,52,61,52,45,57,51,56,73,72,44,89,76,55,56,84,39,68,68,54,51,49,51,51,35,56,56,47,44,63,62,20,49,74,56,99,60,66,65,54,66,58,54,48,37,18,50,38,6,47,52,32,33,81,58,24,54,57,42,50,51,55,33,40,69,49,24,45,54,49,18,16,47,54,18,34,52,46,37,73,72,63,57,55,59,67,60,58,37,57,76,42,100,42,47,84,53,47,61,56,52,55,54,48,34,52,53,30,60,77,41,34,35,64,40,32,24,47,55,59,69,48,100,56,44,80,26,41,51,37,18,49,47,28,40,71,35,85,65,50,71,66,42,39,43,69,10,32,38,58,34,42,50,63,62,49,48,37,48,20,51,48,5,43,72,33,92,42,70,66,31,39,73,71,65,63,63,71,92,44,74,64,50,51,49,49,57,47,50,57,51,52,51,49,52,54,45,52,52,48,43,53,52,50,51,53,52,52,51,51,37,54,74,68,58,72,67,72,64,94,83,63,89,77,80,84,81,128

Organism: NCBI:txid641309

Foldseek 3Di:
DDDDDDDDDDDDDDDDDDPDPPPPPPDDPPPVVVVVVVVVVVVVVVLVVVCVVPVVVVVVVVVPDPQALPDVVSLVVLLVVLLVLLQQDQRAPPVLLSLLQLCQRNPPCSLVSLLSSLLPSLLVLLVLLLVCLVVVPDVLVVCCVDPNVVVVLVLVLLQVLCVVQVQLSLLLQCLPPGHNSNSSSCCSNRHPDDSVSNSNRNSVSVSVLSVLLSNLSNQDPDSCCSVVVVRDPDPVSVCSVVVSVVVSVVSVVVNVVSSVVSVVCVVVCVPPPVPPPPDPDD